Protein AF-U6L0F2-F1 (afdb_monomer)

Nearest PDB structures (foldseek):
  8byq-assembly1_1  TM=9.587E-01  e=3.958E-13  Homo sapiens
  7ml0-assembly1_0  TM=9.359E-01  e=5.977E-13  Saccharomyces cerevisiae
  8uoq-assembly1_0  TM=9.527E-01  e=1.363E-12  Saccharomyces cerevisiae
  6nmi-assembly1_B  TM=9.618E-01  e=4.694E-12  Homo sapiens
  8rev-assembly1_A  TM=9.385E-01  e=1.437E-11  Thermochaetoides thermophila

Organism: Eimeria tenella (NCBI:txid5802)

InterPro domains:
  IPR010643 Helical and beta-bridge domain [PF06777] (64-173)
  IPR027417 P-loop containing nucleoside triphosphate hydrolase [G3DSA:3.40.50.300] (200-232)
  IPR045028 Helicase superfamily 1/2, DinG/Rad3-like [PTHR11472] (17-262)

Structure (mmCIF, N/CA/C/O backbone):
data_AF-U6L0F2-F1
#
_entry.id   AF-U6L0F2-F1
#
loop_
_atom_site.group_PDB
_atom_site.id
_atom_site.type_symbol
_atom_site.label_atom_id
_atom_site.label_alt_id
_atom_site.label_comp_id
_atom_site.label_asym_id
_atom_site.label_entity_id
_atom_site.label_seq_id
_atom_site.pdbx_PDB_ins_code
_atom_site.Cartn_x
_atom_site.Cartn_y
_atom_site.Cartn_z
_atom_site.occupancy
_atom_site.B_iso_or_equiv
_atom_site.auth_seq_id
_atom_site.auth_comp_id
_atom_site.auth_asym_id
_atom_site.auth_atom_id
_atom_site.pdbx_PDB_model_num
ATOM 1 N N . ARG A 1 1 ? -19.323 -1.636 -106.948 1.00 55.88 1 ARG A N 1
ATOM 2 C CA . ARG A 1 1 ? -18.247 -0.710 -106.506 1.00 55.88 1 ARG A CA 1
ATOM 3 C C . ARG A 1 1 ? -18.739 0.345 -105.505 1.00 55.88 1 ARG A C 1
ATOM 5 O O . ARG A 1 1 ? -18.484 0.130 -104.338 1.00 55.88 1 ARG A O 1
ATOM 12 N N . LYS A 1 2 ? -19.496 1.408 -105.856 1.00 56.47 2 LYS A N 1
ATOM 13 C CA . LYS A 1 2 ? -19.947 2.414 -104.846 1.00 56.47 2 LYS A CA 1
ATOM 14 C C . LYS A 1 2 ? -20.957 1.895 -103.797 1.00 56.47 2 LYS A C 1
ATOM 16 O O . LYS A 1 2 ? -20.943 2.375 -102.671 1.00 56.47 2 LYS A O 1
ATOM 21 N N . ALA A 1 3 ? -21.816 0.934 -104.150 1.00 59.66 3 ALA A N 1
ATOM 22 C CA . ALA A 1 3 ? -22.810 0.371 -103.224 1.00 59.66 3 ALA A CA 1
ATOM 23 C C . ALA A 1 3 ? -22.189 -0.604 -102.201 1.00 59.66 3 ALA A C 1
ATOM 25 O O . ALA A 1 3 ? -22.491 -0.520 -101.015 1.00 59.66 3 ALA A O 1
ATOM 26 N N . GLU A 1 4 ? -21.256 -1.453 -102.634 1.00 63.44 4 GLU A N 1
ATOM 27 C CA . GLU A 1 4 ? -20.581 -2.436 -101.767 1.00 63.44 4 GLU A CA 1
ATOM 28 C C . GLU A 1 4 ? -19.664 -1.770 -100.728 1.00 63.44 4 GLU A C 1
ATOM 30 O O . GLU A 1 4 ? -19.621 -2.209 -99.581 1.00 63.44 4 GLU A O 1
ATOM 35 N N . ASP A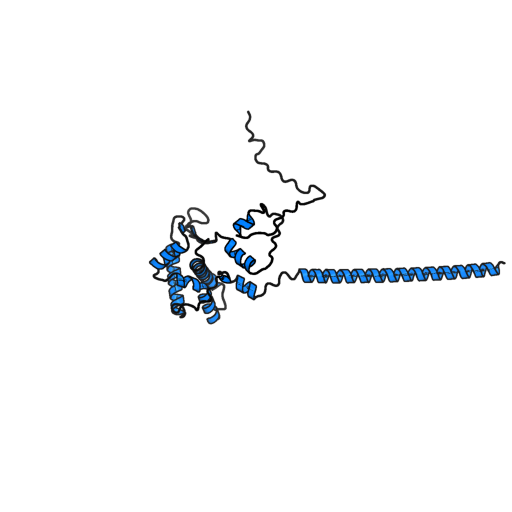 1 5 ? -18.989 -0.670 -101.086 1.00 64.62 5 ASP A N 1
ATOM 36 C CA . ASP A 1 5 ? -18.212 0.119 -100.117 1.00 64.62 5 ASP A CA 1
ATOM 37 C C . ASP A 1 5 ? -19.115 0.759 -99.055 1.00 64.62 5 ASP A C 1
ATOM 39 O O . ASP A 1 5 ? -18.750 0.810 -97.882 1.00 64.62 5 ASP A O 1
ATOM 43 N N . SER A 1 6 ? -20.325 1.194 -99.428 1.00 68.62 6 SER A N 1
ATOM 44 C CA . SER A 1 6 ? -21.266 1.803 -98.479 1.00 68.62 6 SER A CA 1
ATOM 45 C C . SER A 1 6 ? -21.818 0.805 -97.454 1.00 68.62 6 SER A C 1
ATOM 47 O O . SER A 1 6 ? -22.060 1.174 -96.305 1.00 68.62 6 SER A O 1
ATOM 49 N N . GLU A 1 7 ? -21.970 -0.467 -97.833 1.00 75.06 7 GLU A N 1
ATOM 50 C CA . GLU A 1 7 ? -22.392 -1.531 -96.918 1.00 75.06 7 GLU A CA 1
ATOM 51 C C . GLU A 1 7 ? -21.258 -1.969 -95.986 1.00 75.06 7 GLU A C 1
ATOM 53 O O . GLU A 1 7 ? -21.498 -2.165 -94.794 1.00 75.06 7 GLU A O 1
ATOM 58 N N . ARG A 1 8 ? -20.013 -2.020 -96.480 1.00 76.94 8 ARG A N 1
ATOM 59 C CA . ARG A 1 8 ? -18.831 -2.273 -95.637 1.00 76.94 8 ARG A CA 1
ATOM 60 C C . ARG A 1 8 ? -18.623 -1.178 -94.594 1.00 76.94 8 ARG A C 1
ATOM 62 O O . ARG A 1 8 ? -18.468 -1.490 -93.419 1.00 76.94 8 ARG A O 1
ATOM 69 N N . LEU A 1 9 ? -18.730 0.089 -94.995 1.00 75.50 9 LEU A N 1
ATOM 70 C CA . LEU A 1 9 ? -18.652 1.233 -94.078 1.00 75.50 9 LEU A CA 1
ATOM 71 C C . LEU A 1 9 ? -19.762 1.213 -93.015 1.00 75.50 9 LEU A C 1
ATOM 73 O O . LEU A 1 9 ? -19.515 1.556 -91.860 1.00 75.50 9 LEU A O 1
ATOM 77 N N . ARG A 1 10 ? -20.981 0.778 -93.364 1.00 80.81 10 ARG A N 1
ATOM 78 C CA . ARG A 1 10 ? -22.078 0.614 -92.392 1.00 80.81 10 ARG A CA 1
ATOM 79 C C . ARG A 1 10 ? -21.828 -0.534 -91.415 1.00 80.81 10 ARG A C 1
ATOM 81 O O . ARG A 1 10 ? -22.118 -0.375 -90.230 1.00 80.81 10 ARG A O 1
ATOM 88 N N . ALA A 1 11 ? -21.277 -1.652 -91.888 1.00 82.12 11 ALA A N 1
ATOM 89 C CA . ALA A 1 11 ? -20.923 -2.787 -91.041 1.00 82.12 11 ALA A CA 1
ATOM 90 C C . ALA A 1 11 ? -19.787 -2.436 -90.063 1.00 82.12 11 ALA A C 1
ATOM 92 O O . ALA A 1 11 ? -19.898 -2.720 -88.871 1.00 82.12 11 ALA A O 1
ATOM 93 N N . GLU A 1 12 ? -18.744 -1.745 -90.531 1.00 82.25 12 GLU A N 1
ATOM 94 C CA . GLU A 1 12 ? -17.665 -1.246 -89.670 1.00 82.25 12 GLU A CA 1
ATOM 95 C C . GLU A 1 12 ? -18.187 -0.234 -88.644 1.00 82.25 12 GLU A C 1
ATOM 97 O O . GLU A 1 12 ? -17.855 -0.328 -87.464 1.00 82.25 12 GLU A O 1
ATOM 102 N N . TYR A 1 13 ? -19.075 0.682 -89.048 1.00 80.56 13 TYR A N 1
ATOM 103 C CA . TYR A 1 13 ? -19.694 1.642 -88.131 1.00 80.56 13 TYR A CA 1
ATOM 104 C C . TYR A 1 13 ? -20.544 0.957 -87.045 1.00 80.56 13 TYR A C 1
ATOM 106 O O . TYR A 1 13 ? -20.464 1.327 -85.872 1.00 80.56 13 TYR A O 1
ATOM 114 N N . GLN A 1 14 ? -21.310 -0.082 -87.398 1.00 84.88 14 GLN A N 1
ATOM 115 C CA . GLN A 1 14 ? -22.067 -0.880 -86.425 1.00 84.88 14 GLN A CA 1
ATOM 116 C C . GLN A 1 14 ? -21.157 -1.655 -85.464 1.00 84.88 14 GLN A C 1
ATOM 118 O O . GLN A 1 14 ? -21.431 -1.678 -84.263 1.00 84.88 14 GLN A O 1
ATOM 123 N N . GLN A 1 15 ? -20.056 -2.234 -85.952 1.00 85.81 15 GLN A N 1
ATOM 124 C CA . GLN A 1 15 ? -19.070 -2.898 -85.093 1.00 85.81 15 GLN A CA 1
ATOM 125 C C . GLN A 1 15 ? -18.399 -1.913 -84.127 1.00 85.81 15 GLN A C 1
ATOM 127 O O . GLN A 1 15 ? -18.199 -2.236 -82.954 1.00 85.81 15 GLN A O 1
ATOM 132 N N . LEU A 1 16 ? -18.107 -0.693 -84.581 1.00 84.44 16 LEU A N 1
ATOM 133 C CA . LEU A 1 16 ? -17.497 0.351 -83.757 1.00 84.44 16 LEU A CA 1
ATOM 134 C C . LEU A 1 16 ? -18.455 0.822 -82.651 1.00 84.44 16 LEU A C 1
ATOM 136 O O . LEU A 1 16 ? -18.051 0.939 -81.493 1.00 84.44 16 LEU A O 1
ATOM 140 N N . LEU A 1 17 ? -19.742 1.004 -82.971 1.00 85.56 17 LEU A N 1
ATOM 141 C CA . LEU A 1 17 ? -20.784 1.309 -81.984 1.00 85.56 17 LEU A CA 1
ATOM 142 C C . LEU A 1 17 ? -20.939 0.192 -80.942 1.00 85.56 17 LEU A C 1
ATOM 144 O O . LEU A 1 17 ? -20.995 0.471 -79.742 1.00 85.56 17 LEU A O 1
ATOM 148 N N . GLN A 1 18 ? -20.950 -1.070 -81.380 1.00 87.25 18 GLN A N 1
ATOM 149 C CA . GLN A 1 18 ? -21.059 -2.220 -80.482 1.00 87.25 18 GLN A CA 1
ATOM 150 C C . GLN A 1 18 ? -19.826 -2.354 -79.572 1.00 87.25 18 GLN A C 1
ATOM 152 O O . GLN A 1 18 ? -19.961 -2.591 -78.369 1.00 87.25 18 GLN A O 1
ATOM 157 N N . GLY A 1 19 ? -18.623 -2.124 -80.110 1.00 86.56 19 GLY A N 1
ATOM 158 C CA . GLY A 1 19 ? -17.381 -2.088 -79.335 1.00 86.56 19 GLY A CA 1
ATOM 159 C C . GLY A 1 19 ? -17.379 -0.984 -78.273 1.00 86.56 19 GLY A C 1
ATOM 160 O O . GLY A 1 19 ? -16.964 -1.216 -77.133 1.00 86.56 19 GLY A O 1
ATOM 161 N N . MET A 1 20 ? -17.915 0.193 -78.611 1.00 83.69 20 MET A N 1
ATOM 162 C CA . MET A 1 20 ? -18.022 1.329 -77.694 1.00 83.69 20 MET A CA 1
ATOM 163 C C . MET A 1 20 ? -19.001 1.052 -76.539 1.00 83.69 20 MET A C 1
ATOM 165 O O . MET A 1 20 ? -18.678 1.338 -75.383 1.00 83.69 20 MET A O 1
ATOM 169 N N . GLN A 1 21 ? -20.148 0.420 -76.822 1.00 87.44 21 GLN A N 1
ATOM 170 C CA . GLN A 1 21 ? -21.122 0.002 -75.802 1.00 87.44 21 GLN A CA 1
ATOM 171 C C . GLN A 1 21 ? -20.546 -1.055 -74.846 1.00 87.44 21 GLN A C 1
ATOM 173 O O . GLN A 1 21 ? -20.652 -0.909 -73.627 1.00 87.44 21 GLN A O 1
ATOM 178 N N . LEU A 1 22 ? -19.848 -2.070 -75.366 1.00 87.75 22 LEU A N 1
ATOM 179 C CA . LEU A 1 22 ? -19.168 -3.088 -74.551 1.00 87.75 22 LEU A CA 1
ATOM 180 C C . LEU A 1 22 ? -18.074 -2.489 -73.653 1.00 87.75 22 LEU A C 1
ATOM 182 O O . LEU A 1 22 ? -17.847 -2.945 -72.530 1.00 87.75 22 LEU A O 1
ATOM 186 N N . GLN A 1 23 ? -17.376 -1.452 -74.121 1.00 83.88 23 GLN A N 1
ATOM 187 C CA . GLN A 1 23 ? -16.368 -0.753 -73.323 1.00 83.88 23 GLN A CA 1
ATOM 188 C C . GLN A 1 23 ? -16.986 0.162 -72.252 1.00 83.88 23 GLN A C 1
ATOM 190 O O . GLN A 1 23 ? -16.379 0.363 -71.198 1.00 83.88 23 GLN A O 1
ATOM 195 N N . GLN A 1 24 ? -18.181 0.713 -72.486 1.00 82.31 24 GLN A N 1
ATOM 196 C CA . GLN A 1 24 ? -18.941 1.427 -71.455 1.00 82.31 24 GLN A CA 1
ATOM 197 C C . GLN A 1 24 ? -19.462 0.472 -70.377 1.00 82.31 24 GLN A C 1
ATOM 199 O O . GLN A 1 24 ? -19.247 0.742 -69.198 1.00 82.31 24 GLN A O 1
ATOM 204 N N . GLN A 1 25 ? -20.030 -0.677 -70.759 1.00 85.44 25 GLN A N 1
ATOM 205 C CA . GLN A 1 25 ? -20.502 -1.684 -69.800 1.00 85.44 25 GLN A CA 1
ATOM 206 C C . GLN A 1 25 ? -19.366 -2.235 -68.930 1.00 85.44 25 GLN A C 1
ATOM 208 O O . GLN A 1 25 ? -19.513 -2.323 -67.715 1.00 85.44 25 GLN A O 1
ATOM 213 N N . ARG A 1 26 ? -18.189 -2.518 -69.510 1.00 85.31 26 ARG A N 1
ATOM 214 C CA . ARG A 1 26 ? -17.016 -2.945 -68.722 1.00 85.31 26 ARG A CA 1
ATOM 215 C C . ARG A 1 26 ? -16.535 -1.879 -67.737 1.00 85.31 26 ARG A C 1
ATOM 217 O O . ARG A 1 26 ? -16.141 -2.224 -66.628 1.00 85.31 26 ARG A O 1
ATOM 224 N N . ARG A 1 27 ? -16.586 -0.594 -68.108 1.00 83.12 27 ARG A N 1
ATOM 225 C CA . ARG A 1 27 ? -16.244 0.507 -67.190 1.00 83.12 27 ARG A CA 1
ATOM 226 C C . ARG A 1 27 ? -17.255 0.649 -66.056 1.00 83.12 27 ARG A C 1
ATOM 228 O O . ARG A 1 27 ? -16.834 0.857 -64.924 1.00 83.12 27 ARG A O 1
ATOM 235 N N . GLN A 1 28 ? -18.548 0.489 -66.339 1.00 84.19 28 GLN A N 1
ATOM 236 C CA . GLN A 1 28 ? -19.593 0.504 -65.309 1.00 84.19 28 GLN A CA 1
ATOM 237 C C . GLN A 1 28 ? -19.420 -0.659 -64.325 1.00 84.19 28 GLN A C 1
ATOM 239 O O . GLN A 1 28 ? -19.351 -0.425 -63.124 1.00 84.19 28 GLN A O 1
ATOM 244 N N . GLN A 1 29 ? -19.200 -1.881 -64.820 1.00 86.00 29 GLN A N 1
ATOM 245 C CA . GLN A 1 29 ? -18.953 -3.048 -63.962 1.00 86.00 29 GLN A CA 1
ATOM 246 C C . GLN A 1 29 ? -17.688 -2.896 -63.100 1.00 86.00 29 GLN A C 1
ATOM 248 O O . GLN A 1 29 ? -17.687 -3.272 -61.929 1.00 86.00 29 GLN A O 1
ATOM 253 N N . GLN A 1 30 ? -16.613 -2.311 -63.643 1.00 83.06 30 GLN A N 1
ATOM 254 C CA . GLN A 1 30 ? -15.398 -2.030 -62.869 1.00 83.06 30 GLN A CA 1
ATOM 255 C C . GLN A 1 30 ? -15.621 -0.960 -61.792 1.00 83.06 30 GLN A C 1
ATOM 257 O O . GLN A 1 30 ? -15.093 -1.095 -60.689 1.00 83.06 30 GLN A O 1
ATOM 262 N N . GLN A 1 31 ? -16.410 0.080 -62.079 1.00 81.50 31 GLN A N 1
ATOM 263 C CA . GLN A 1 31 ? -16.765 1.102 -61.090 1.00 81.50 31 GLN A CA 1
ATOM 264 C C . GLN A 1 31 ? -17.648 0.531 -59.975 1.00 81.50 31 GLN A C 1
ATOM 266 O O . GLN A 1 31 ? -17.402 0.817 -58.805 1.00 81.50 31 GLN A O 1
ATOM 271 N N . GLU A 1 32 ? -18.618 -0.321 -60.311 1.00 83.06 32 GLU A N 1
ATOM 272 C CA . GLU A 1 32 ? -19.471 -1.004 -59.333 1.00 83.06 32 GLU A CA 1
ATOM 273 C C . GLU A 1 32 ? -18.662 -1.952 -58.435 1.00 83.06 32 GLU A C 1
ATOM 275 O O . GLU A 1 32 ? -18.809 -1.917 -57.212 1.00 83.06 32 GLU A O 1
ATOM 280 N N . GLN A 1 33 ? -17.733 -2.733 -59.003 1.00 82.56 33 GLN A N 1
ATOM 281 C CA . GLN A 1 33 ? -16.831 -3.582 -58.214 1.00 82.56 33 GLN A CA 1
ATOM 282 C C . GLN A 1 33 ? -15.897 -2.771 -57.310 1.00 82.56 33 GLN A C 1
ATOM 284 O O . GLN A 1 33 ? -15.692 -3.144 -56.154 1.00 82.56 33 GLN A O 1
ATOM 289 N N . GLN A 1 34 ? -15.345 -1.652 -57.792 1.00 80.50 34 GLN A N 1
ATOM 290 C CA . GLN A 1 34 ? -14.510 -0.774 -56.965 1.00 80.50 34 GLN A CA 1
ATOM 291 C C . GLN A 1 34 ? -15.303 -0.149 -55.814 1.00 80.50 34 GLN A C 1
ATOM 293 O O . GLN A 1 34 ? -14.805 -0.107 -54.688 1.00 80.50 34 GLN A O 1
ATOM 298 N N . GLN A 1 35 ? -16.543 0.284 -56.053 1.00 80.44 35 GLN A N 1
ATOM 299 C CA . GLN A 1 35 ? -17.414 0.806 -54.997 1.00 80.44 35 GLN A CA 1
ATOM 300 C C . GLN A 1 35 ? -17.771 -0.265 -53.957 1.00 80.44 35 GLN A C 1
ATOM 302 O O . GLN A 1 35 ? -17.674 0.009 -52.759 1.00 80.44 35 GLN A O 1
ATOM 307 N N . GLN A 1 36 ? -18.096 -1.492 -54.377 1.00 80.56 36 GLN A N 1
ATOM 308 C CA . GLN A 1 36 ? -18.392 -2.596 -53.455 1.00 80.56 36 GLN A CA 1
ATOM 309 C C . GLN A 1 36 ? -17.176 -2.995 -52.605 1.00 80.56 36 GLN A C 1
ATOM 311 O O . GLN A 1 36 ? -17.308 -3.148 -51.390 1.00 80.56 36 GLN A O 1
ATOM 316 N N . ASN A 1 37 ? -15.980 -3.085 -53.199 1.00 80.88 37 ASN A N 1
ATOM 317 C CA . ASN A 1 37 ? -14.751 -3.377 -52.451 1.00 80.88 37 ASN A CA 1
ATOM 318 C C . ASN A 1 37 ? -14.412 -2.267 -51.445 1.00 80.88 37 ASN A C 1
ATOM 320 O O . ASN A 1 37 ? -13.987 -2.552 -50.326 1.00 80.88 37 ASN A O 1
ATOM 324 N N . SER A 1 38 ? -14.639 -1.004 -51.821 1.00 73.50 38 SER A N 1
ATOM 325 C CA . SER A 1 38 ? -14.391 0.150 -50.947 1.00 73.50 38 SER A CA 1
ATOM 326 C C . SER A 1 38 ? -15.337 0.152 -49.740 1.00 73.50 38 SER A C 1
ATOM 328 O O . SER A 1 38 ? -14.916 0.408 -48.611 1.00 73.50 38 SER A O 1
ATOM 330 N N . GLN A 1 39 ? -16.613 -0.195 -49.953 1.00 77.69 39 GLN A N 1
ATOM 331 C CA . GLN A 1 39 ? -17.604 -0.325 -48.882 1.00 77.69 39 GLN A CA 1
ATOM 332 C C . GLN A 1 39 ? -17.314 -1.519 -47.960 1.00 77.69 39 GLN A C 1
ATOM 334 O O . GLN A 1 39 ? -17.380 -1.369 -46.739 1.00 77.69 39 GLN A O 1
ATOM 339 N N . GLN A 1 40 ? -16.935 -2.679 -48.508 1.00 79.44 40 GLN A N 1
ATOM 340 C CA . GLN A 1 40 ? -16.575 -3.855 -47.704 1.00 79.44 40 GLN A CA 1
ATOM 341 C C . GLN A 1 40 ? -15.308 -3.627 -46.870 1.00 79.44 40 GLN A C 1
ATOM 343 O O . GLN A 1 40 ? -15.283 -3.984 -45.690 1.00 79.44 40 GLN A O 1
ATOM 348 N N . GLN A 1 41 ? -14.281 -2.981 -47.434 1.00 75.06 41 GLN A N 1
ATOM 349 C CA . GLN A 1 41 ? -13.082 -2.608 -46.678 1.00 75.06 41 GLN A CA 1
ATOM 350 C C . GLN A 1 41 ? -13.410 -1.613 -45.560 1.00 75.06 41 GLN A C 1
ATOM 352 O O . GLN A 1 41 ? -12.949 -1.801 -44.435 1.00 75.06 41 GLN A O 1
ATOM 357 N N . GLY A 1 42 ? -14.260 -0.613 -45.822 1.00 71.31 42 GLY A N 1
ATOM 358 C CA . GLY A 1 42 ? -14.719 0.334 -44.801 1.00 71.31 42 GLY A CA 1
ATOM 359 C C . GLY A 1 42 ? -15.466 -0.343 -43.646 1.00 71.31 42 GLY A C 1
ATOM 360 O O . GLY A 1 42 ? -15.186 -0.058 -42.479 1.00 71.31 42 GLY A O 1
ATOM 361 N N . GLN A 1 43 ? -16.355 -1.294 -43.952 1.00 74.31 43 GLN A N 1
ATOM 362 C CA . GLN A 1 43 ? -17.094 -2.062 -42.943 1.00 74.31 43 GLN A CA 1
ATOM 363 C C . GLN A 1 43 ? -16.180 -2.987 -42.124 1.00 74.31 43 GLN A C 1
ATOM 365 O O . GLN A 1 43 ? -16.287 -3.011 -40.896 1.00 74.31 43 GLN A O 1
ATOM 370 N N . GLN A 1 44 ? -15.227 -3.687 -42.755 1.00 75.12 44 GLN A N 1
ATOM 371 C CA . GLN A 1 44 ? -14.234 -4.498 -42.033 1.00 75.12 44 GLN A CA 1
ATOM 372 C C . GLN A 1 44 ? -13.327 -3.645 -41.140 1.00 75.12 44 GLN A C 1
ATOM 374 O O . GLN A 1 44 ? -13.001 -4.047 -40.021 1.00 75.12 44 GLN A O 1
ATOM 379 N N . GLN A 1 45 ? -12.926 -2.456 -41.595 1.00 69.62 45 GLN A N 1
ATOM 380 C CA . GLN A 1 45 ? -12.080 -1.553 -40.816 1.00 69.62 45 GLN A CA 1
ATOM 381 C C . GLN A 1 45 ? -12.849 -0.938 -39.633 1.00 69.62 45 GLN A C 1
ATOM 383 O O . GLN A 1 45 ? -12.286 -0.792 -38.546 1.00 69.62 45 GLN A O 1
ATOM 388 N N . GLN A 1 46 ? -14.150 -0.659 -39.794 1.00 67.50 46 GLN A N 1
ATOM 389 C CA . GLN A 1 46 ? -15.041 -0.273 -38.693 1.00 67.50 46 GLN A CA 1
ATOM 390 C C . GLN A 1 46 ? -15.269 -1.410 -37.689 1.00 67.50 46 GLN A C 1
ATOM 392 O O . GLN A 1 46 ? -15.191 -1.157 -36.487 1.00 67.50 46 GLN A O 1
ATOM 397 N N . GLN A 1 47 ? -15.473 -2.652 -38.143 1.00 69.06 47 GLN A N 1
ATOM 398 C CA . GLN A 1 47 ? -15.585 -3.817 -37.253 1.00 69.06 47 GLN A CA 1
ATOM 399 C C . GLN A 1 47 ? -14.286 -4.069 -36.474 1.00 69.06 47 GLN A C 1
ATOM 401 O O . GLN A 1 47 ? -14.332 -4.269 -35.260 1.00 69.06 47 GLN A O 1
ATOM 406 N N . ARG A 1 48 ? -13.115 -3.955 -37.119 1.00 66.12 48 ARG A N 1
ATOM 407 C CA . ARG A 1 48 ? -11.809 -4.035 -36.434 1.00 66.12 48 ARG A CA 1
ATOM 408 C C . ARG A 1 48 ? -11.618 -2.911 -35.411 1.00 66.12 48 ARG A C 1
ATOM 410 O O . ARG A 1 48 ? -11.125 -3.165 -34.316 1.00 66.12 48 ARG A O 1
ATOM 417 N N . ARG A 1 49 ? -12.059 -1.684 -35.718 1.00 60.84 49 ARG A N 1
ATOM 418 C CA . ARG A 1 49 ? -12.048 -0.552 -34.769 1.00 60.84 49 ARG A CA 1
ATOM 419 C C . ARG A 1 49 ? -13.023 -0.726 -33.600 1.00 60.84 49 ARG A C 1
ATOM 421 O O . ARG A 1 49 ? -12.767 -0.178 -32.531 1.00 60.84 49 ARG A O 1
ATOM 428 N N . GLN A 1 50 ? -14.131 -1.446 -33.781 1.00 60.03 50 GLN A N 1
ATOM 429 C CA . GLN A 1 50 ? -15.051 -1.786 -32.689 1.00 60.03 50 GLN A CA 1
ATOM 430 C C . GLN A 1 50 ? -14.486 -2.901 -31.800 1.00 60.03 50 GLN A C 1
ATOM 432 O O . GLN A 1 50 ? -14.586 -2.790 -30.582 1.00 60.03 50 GLN A O 1
ATOM 437 N N . GLN A 1 51 ? -13.803 -3.898 -32.373 1.00 56.94 51 GLN A N 1
ATOM 438 C CA . GLN A 1 51 ? -13.086 -4.920 -31.598 1.00 56.94 51 GLN A CA 1
ATOM 439 C C . GLN A 1 51 ? -11.903 -4.335 -30.811 1.00 56.94 51 GLN A C 1
ATOM 441 O O . GLN A 1 51 ? -11.705 -4.701 -29.663 1.00 56.94 51 GLN A O 1
ATOM 446 N N . GLN A 1 52 ? -11.171 -3.359 -31.361 1.00 55.78 52 GLN A N 1
ATOM 447 C CA . GLN A 1 52 ? -10.095 -2.662 -30.633 1.00 55.78 52 GLN A CA 1
ATOM 448 C C . GLN A 1 52 ? -10.591 -1.682 -29.556 1.00 55.78 52 GLN A C 1
ATOM 450 O O . GLN A 1 52 ? -9.808 -1.274 -28.702 1.00 55.78 52 GLN A O 1
ATOM 455 N N . ARG A 1 53 ? -11.875 -1.292 -29.573 1.00 50.12 53 ARG A N 1
ATOM 456 C CA . ARG A 1 53 ? -12.490 -0.483 -28.505 1.00 50.12 53 ARG A CA 1
ATOM 457 C C . ARG A 1 53 ? -12.980 -1.313 -27.322 1.00 50.12 53 ARG A C 1
ATOM 459 O O . ARG A 1 53 ? -13.304 -0.738 -26.286 1.00 50.12 53 ARG A O 1
ATOM 466 N N . GLN A 1 54 ? -13.001 -2.636 -27.449 1.00 48.66 54 GLN A N 1
ATOM 467 C CA . GLN A 1 54 ? -13.017 -3.504 -26.285 1.00 48.66 54 GLN A CA 1
ATOM 468 C C . GLN A 1 54 ? -11.583 -3.542 -25.758 1.00 48.66 54 GLN A C 1
ATOM 470 O O . GLN A 1 54 ? -10.775 -4.383 -26.144 1.00 48.66 54 GLN A O 1
ATOM 475 N N . GLY A 1 55 ? -11.257 -2.593 -24.874 1.00 49.53 55 GLY A N 1
ATOM 476 C CA . GLY A 1 55 ? -10.175 -2.822 -23.918 1.00 49.53 55 GLY A CA 1
ATOM 477 C C . GLY A 1 55 ? -10.402 -4.167 -23.212 1.00 49.53 55 GLY A C 1
ATOM 478 O O . GLY A 1 55 ? -11.525 -4.683 -23.258 1.00 49.53 55 GLY A O 1
ATOM 479 N N . PRO A 1 56 ? -9.369 -4.765 -22.592 1.00 48.72 56 PRO A N 1
ATOM 480 C CA . PRO A 1 56 ? -9.530 -6.028 -21.879 1.00 48.72 56 PRO A CA 1
ATOM 481 C C . PRO A 1 56 ? -10.786 -5.936 -21.012 1.00 48.72 56 PRO A C 1
ATOM 483 O O . PRO A 1 56 ? -10.916 -5.004 -20.219 1.00 48.72 56 PRO A O 1
ATOM 486 N N . VAL A 1 57 ? -11.753 -6.830 -21.239 1.00 47.81 57 VAL A N 1
ATOM 487 C CA . VAL A 1 57 ? -12.978 -6.883 -20.439 1.00 47.81 57 VAL A CA 1
ATOM 488 C C . VAL A 1 57 ? -12.542 -7.366 -19.064 1.00 47.81 57 VAL A C 1
ATOM 490 O O . VAL A 1 57 ? -12.470 -8.562 -18.797 1.00 47.81 57 VAL A O 1
ATOM 493 N N . VAL A 1 58 ? -12.141 -6.418 -18.221 1.00 49.09 58 VAL A N 1
ATOM 494 C CA . VAL A 1 58 ? -11.827 -6.658 -16.820 1.00 49.09 58 VAL A CA 1
ATOM 495 C C . VAL A 1 58 ? -13.143 -7.092 -16.193 1.00 49.09 58 VAL A C 1
ATOM 497 O O . VAL A 1 58 ? -14.077 -6.298 -16.082 1.00 49.09 58 VAL A O 1
ATOM 500 N N . SER A 1 59 ? -13.261 -8.382 -15.879 1.00 50.78 59 SER A N 1
ATOM 501 C CA . SER A 1 59 ? -14.465 -8.919 -15.253 1.00 50.78 59 SER A CA 1
ATOM 502 C C . SER A 1 59 ? -14.745 -8.170 -13.946 1.00 50.78 59 SER A C 1
ATOM 504 O O . SER A 1 59 ? -13.819 -7.711 -13.276 1.00 50.78 59 SER A O 1
ATOM 506 N N . VAL A 1 60 ? -16.019 -8.051 -13.563 1.00 53.00 60 VAL A N 1
ATOM 507 C CA . VAL A 1 60 ? -16.425 -7.402 -12.299 1.00 53.00 60 VAL A CA 1
ATOM 508 C C . VAL A 1 60 ? -15.710 -8.042 -11.104 1.00 53.00 60 VAL A C 1
ATOM 510 O O . VAL A 1 60 ? -15.278 -7.339 -10.201 1.00 53.00 60 VAL A O 1
ATOM 513 N N . GLU A 1 61 ? -15.468 -9.351 -11.168 1.00 47.34 61 GLU A N 1
ATOM 514 C CA . GLU A 1 61 ? -14.656 -10.113 -10.212 1.00 47.34 61 GLU A CA 1
ATOM 515 C C . GLU A 1 61 ? -13.201 -9.628 -10.139 1.00 47.34 61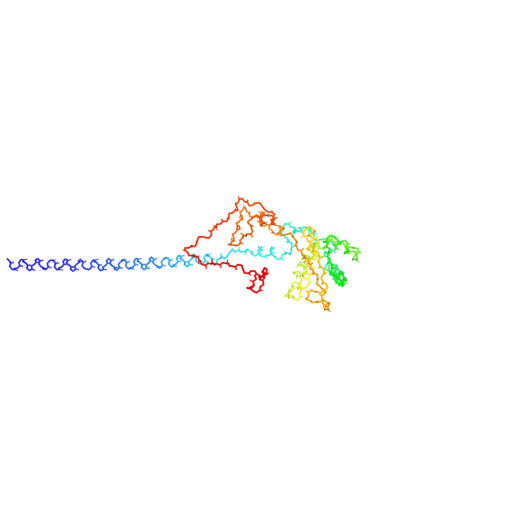 GLU A C 1
ATOM 517 O O . GLU A 1 61 ? -12.621 -9.564 -9.060 1.00 47.34 61 GLU A O 1
ATOM 522 N N . THR A 1 62 ? -12.614 -9.227 -11.270 1.00 49.03 62 THR A N 1
ATOM 523 C CA . THR A 1 62 ? -11.263 -8.650 -11.313 1.00 49.03 62 THR A CA 1
ATOM 524 C C . THR A 1 62 ? -11.252 -7.240 -10.711 1.00 49.03 62 THR A C 1
ATOM 526 O O . THR A 1 62 ? -10.330 -6.910 -9.978 1.00 49.03 62 THR A O 1
ATOM 529 N N . LEU A 1 63 ? -12.297 -6.433 -10.922 1.00 46.06 63 LEU A N 1
ATOM 530 C CA . LEU A 1 63 ? -12.473 -5.131 -10.254 1.00 46.06 63 LEU A CA 1
ATOM 531 C C . LEU A 1 63 ? -12.740 -5.262 -8.745 1.00 46.06 63 LEU A C 1
ATOM 533 O O . LEU A 1 63 ? -12.247 -4.460 -7.959 1.00 46.06 63 LEU A O 1
ATOM 537 N N . GLN A 1 64 ? -13.475 -6.290 -8.324 1.00 45.91 64 GLN A N 1
ATOM 538 C CA . GLN A 1 64 ? -13.707 -6.597 -6.912 1.00 45.91 64 GLN A CA 1
ATOM 539 C C . GLN A 1 64 ? -12.458 -7.138 -6.215 1.00 45.91 64 GLN A C 1
ATOM 541 O O . GLN A 1 64 ? -12.252 -6.832 -5.041 1.00 45.91 64 GLN A O 1
ATOM 546 N N . ALA A 1 65 ? -11.609 -7.885 -6.926 1.00 45.53 65 ALA A N 1
ATOM 547 C CA . ALA A 1 65 ? -10.287 -8.277 -6.442 1.00 45.53 65 ALA A CA 1
ATOM 548 C C . ALA A 1 65 ? -9.342 -7.068 -6.300 1.00 45.53 65 ALA A C 1
ATOM 550 O O . ALA A 1 65 ? -8.516 -7.054 -5.397 1.00 45.53 65 ALA A O 1
ATOM 551 N N . LEU A 1 66 ? -9.509 -6.032 -7.131 1.00 47.03 66 LEU A N 1
ATOM 552 C CA . LEU A 1 66 ? -8.776 -4.761 -7.040 1.00 47.03 66 LEU A CA 1
ATOM 553 C C . LEU A 1 66 ? -9.287 -3.828 -5.922 1.00 47.03 66 LEU A C 1
ATOM 555 O O . LEU A 1 66 ? -8.677 -2.792 -5.678 1.00 47.03 66 LEU A O 1
ATOM 559 N N . ALA A 1 67 ? -10.396 -4.168 -5.252 1.00 60.53 67 ALA A N 1
ATOM 560 C CA . ALA A 1 67 ? -10.993 -3.353 -4.191 1.00 60.53 67 ALA A CA 1
ATOM 561 C C . ALA A 1 67 ? -10.592 -3.786 -2.768 1.00 60.53 67 ALA A C 1
ATOM 563 O O . ALA A 1 67 ? -10.934 -3.097 -1.809 1.00 60.53 67 ALA A O 1
ATOM 564 N N . ASN A 1 68 ? -9.927 -4.935 -2.607 1.00 67.56 68 ASN A N 1
ATOM 565 C CA . ASN A 1 68 ? -9.391 -5.363 -1.316 1.00 67.56 68 ASN A CA 1
ATOM 566 C C . ASN A 1 68 ? -7.969 -4.796 -1.158 1.00 67.56 68 ASN A C 1
ATOM 568 O O . ASN A 1 68 ? -7.171 -4.973 -2.078 1.00 67.56 68 ASN A O 1
ATOM 572 N N . PRO A 1 69 ? -7.620 -4.149 -0.028 1.00 70.50 69 PRO A N 1
ATOM 573 C CA . PRO A 1 69 ? -6.243 -3.732 0.238 1.00 70.50 69 PRO A CA 1
ATOM 574 C C . PRO A 1 69 ? -5.257 -4.910 0.296 1.00 70.50 69 PRO A C 1
ATOM 576 O O . PRO A 1 69 ? -4.061 -4.708 0.122 1.00 70.50 69 PRO A O 1
ATOM 579 N N . VAL A 1 70 ? -5.736 -6.134 0.538 1.00 77.81 70 VAL A N 1
ATOM 580 C CA . VAL A 1 70 ? -4.908 -7.345 0.592 1.00 77.81 70 VAL A CA 1
ATOM 581 C C . VAL A 1 70 ? -4.921 -8.073 -0.748 1.00 77.81 70 VAL A C 1
ATOM 583 O O . VAL A 1 70 ? -5.980 -8.251 -1.359 1.00 77.81 70 VAL A O 1
ATOM 586 N N . LEU A 1 71 ? -3.745 -8.531 -1.184 1.00 70.06 71 LEU A N 1
ATOM 587 C CA . LEU A 1 71 ? -3.600 -9.317 -2.404 1.00 70.06 71 LEU A CA 1
ATOM 588 C C . LEU A 1 71 ? -4.395 -10.627 -2.299 1.00 70.06 71 LEU A C 1
ATOM 590 O O . LEU A 1 71 ? -4.409 -11.234 -1.232 1.00 70.06 71 LEU A O 1
ATOM 594 N N . PRO A 1 72 ? -5.008 -11.117 -3.394 1.00 65.12 72 PRO A N 1
ATOM 595 C CA . PRO A 1 72 ? -5.854 -12.310 -3.371 1.00 65.12 72 PRO A CA 1
ATOM 596 C C . PRO A 1 72 ? -5.238 -13.557 -2.722 1.00 65.12 72 PRO A C 1
ATOM 598 O O . PRO A 1 72 ? -5.962 -14.290 -2.059 1.00 65.12 72 PRO A O 1
ATOM 601 N N . SER A 1 73 ? -3.929 -13.790 -2.879 1.00 60.75 73 SER A N 1
ATOM 602 C CA . SER A 1 73 ? -3.224 -14.911 -2.231 1.00 60.75 73 SER A CA 1
ATOM 603 C C . SER A 1 73 ? -3.117 -14.786 -0.715 1.00 60.75 73 SER A C 1
ATOM 605 O O . SER A 1 73 ? -2.997 -15.793 -0.026 1.00 60.75 73 SER A O 1
ATOM 607 N N . ASP A 1 74 ? -3.136 -13.555 -0.216 1.00 67.62 74 ASP A N 1
ATOM 608 C CA . ASP A 1 74 ? -2.878 -13.222 1.183 1.00 67.62 74 ASP A CA 1
ATOM 609 C C . ASP A 1 74 ? -4.187 -12.883 1.904 1.00 67.62 74 ASP A C 1
ATOM 611 O O . ASP A 1 74 ? -4.193 -12.567 3.097 1.00 67.62 74 ASP A O 1
ATOM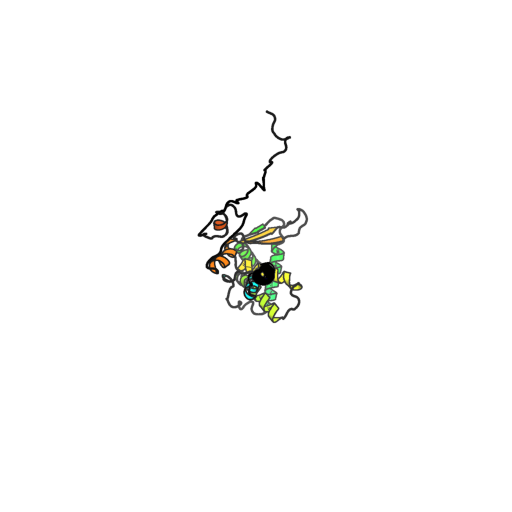 615 N N . ILE A 1 75 ? -5.317 -12.956 1.185 1.00 68.31 75 ILE A N 1
ATOM 616 C CA . ILE A 1 75 ? -6.640 -12.899 1.786 1.00 68.31 75 ILE A CA 1
ATOM 617 C C . ILE A 1 75 ? -6.744 -14.094 2.716 1.00 68.31 75 ILE A C 1
ATOM 619 O O . ILE A 1 75 ? -6.819 -15.248 2.300 1.00 68.31 75 ILE A O 1
ATOM 623 N N . VAL A 1 76 ? -6.780 -13.783 4.002 1.00 59.88 76 VAL A N 1
ATOM 624 C CA . VAL A 1 76 ? -7.002 -14.762 5.046 1.00 59.88 76 VAL A CA 1
ATOM 625 C C . VAL A 1 76 ? -8.411 -15.347 4.855 1.00 59.88 76 VAL A C 1
ATOM 627 O O . VAL A 1 76 ? -9.401 -14.718 5.227 1.00 59.88 76 VAL A O 1
ATOM 630 N N . GLU A 1 77 ? -8.512 -16.548 4.272 1.00 57.38 77 GLU A N 1
ATOM 631 C CA . GLU A 1 77 ? -9.759 -17.338 4.206 1.00 57.38 77 GLU A CA 1
ATOM 632 C C . GLU A 1 77 ? -10.212 -17.834 5.593 1.00 57.38 77 GLU A C 1
ATOM 634 O O . GLU A 1 77 ? -11.244 -18.495 5.731 1.00 57.38 77 GLU A O 1
ATOM 639 N N . GLU A 1 78 ? -9.456 -17.529 6.651 1.00 62.09 78 GLU A N 1
ATOM 640 C CA . GLU A 1 78 ? -9.818 -17.913 8.007 1.00 62.09 78 GLU A CA 1
ATOM 641 C C . GLU A 1 78 ? -11.138 -17.268 8.432 1.00 62.09 78 GLU A C 1
ATOM 643 O O . GLU A 1 78 ? -11.428 -16.086 8.208 1.00 62.09 78 GLU A O 1
ATOM 648 N N . ALA A 1 79 ? -11.948 -18.075 9.115 1.00 64.38 79 ALA A N 1
ATOM 649 C CA . ALA A 1 79 ? -13.176 -17.607 9.719 1.00 64.38 79 ALA A CA 1
ATOM 650 C C . ALA A 1 79 ? -12.879 -16.459 10.692 1.00 64.38 79 ALA A C 1
ATOM 652 O O . ALA A 1 79 ? -12.021 -16.577 11.565 1.00 64.38 79 ALA A O 1
ATOM 653 N N . ILE A 1 80 ? -13.667 -15.384 10.589 1.00 75.50 80 ILE A N 1
ATOM 654 C CA . ILE A 1 80 ? -13.591 -14.217 11.474 1.00 75.50 80 ILE A CA 1
ATOM 655 C C . ILE A 1 80 ? -13.444 -14.672 12.945 1.00 75.50 80 ILE A C 1
ATOM 657 O O . ILE A 1 80 ? -14.315 -15.415 13.446 1.00 75.50 80 ILE A O 1
ATOM 661 N N . PRO A 1 81 ? -12.393 -14.215 13.658 1.00 79.00 81 PRO A N 1
ATOM 662 C CA . PRO A 1 81 ? -12.142 -14.593 15.041 1.00 79.00 81 PRO A CA 1
ATOM 663 C C . PRO A 1 81 ? -13.358 -14.354 15.933 1.00 79.00 81 PRO A C 1
ATOM 665 O O . PRO A 1 81 ? -14.061 -13.347 15.805 1.00 79.00 81 PRO A O 1
ATOM 668 N N . GLY A 1 82 ? -13.609 -15.281 16.863 1.00 75.44 82 GLY A N 1
ATOM 669 C CA . GLY A 1 82 ? -14.779 -15.254 17.751 1.00 75.44 82 GLY A CA 1
ATOM 670 C C . GLY A 1 82 ? -14.955 -13.934 18.512 1.00 75.44 82 GLY A C 1
ATOM 671 O O . GLY A 1 82 ? -16.084 -13.475 18.691 1.00 75.44 82 GLY A O 1
ATOM 672 N N . SER A 1 83 ? -13.845 -13.289 18.882 1.00 79.56 83 SER A N 1
ATOM 673 C CA . SER A 1 83 ? -13.792 -12.016 19.611 1.00 79.56 83 SER A CA 1
ATOM 674 C C . SER A 1 83 ? -14.473 -10.857 18.871 1.00 79.56 83 SER A C 1
ATOM 676 O O . SER A 1 83 ? -15.171 -10.061 19.500 1.00 79.56 83 SER A O 1
ATOM 678 N N . ILE A 1 84 ? -14.354 -10.798 17.540 1.00 85.75 84 ILE A N 1
ATOM 679 C CA . ILE A 1 84 ? -14.877 -9.705 16.699 1.00 85.75 84 ILE A CA 1
ATOM 680 C C . ILE A 1 84 ? -16.136 -10.090 15.903 1.00 85.75 84 ILE A C 1
ATOM 682 O O . ILE A 1 84 ? -16.622 -9.310 15.078 1.00 85.75 84 ILE A O 1
ATOM 686 N N . ARG A 1 85 ? -16.718 -11.276 16.151 1.00 85.50 85 ARG A N 1
ATOM 687 C CA . ARG A 1 85 ? -17.965 -11.706 15.486 1.00 85.50 85 ARG A CA 1
ATOM 688 C C . ARG A 1 85 ? -19.144 -10.806 15.829 1.00 85.50 85 ARG A C 1
ATOM 690 O O . ARG A 1 85 ? -19.922 -10.463 14.942 1.00 85.50 85 ARG A O 1
ATOM 697 N N . ARG A 1 86 ? -19.277 -10.374 17.086 1.00 90.06 86 ARG A N 1
ATOM 698 C CA . ARG A 1 86 ? -20.342 -9.440 17.487 1.00 90.06 86 ARG A CA 1
ATOM 699 C C . ARG A 1 86 ? -20.005 -8.018 17.045 1.00 90.06 86 ARG A C 1
ATOM 701 O O . ARG A 1 86 ? -18.888 -7.553 17.254 1.00 90.06 86 ARG A O 1
ATOM 708 N N . ALA A 1 87 ? -20.989 -7.325 16.471 1.00 90.62 87 ALA A N 1
ATOM 709 C CA . ALA A 1 87 ? -20.831 -5.950 15.996 1.00 90.62 87 ALA A CA 1
ATOM 710 C C . ALA A 1 87 ? -20.383 -4.999 17.120 1.00 90.62 87 ALA A C 1
ATOM 712 O O . ALA A 1 87 ? -19.469 -4.206 16.928 1.00 90.62 87 ALA A O 1
ATOM 713 N N . GLU A 1 88 ? -20.963 -5.133 18.313 1.00 92.94 88 GLU A N 1
ATOM 714 C CA . GLU A 1 88 ? -20.637 -4.304 19.481 1.00 92.94 88 GLU A CA 1
ATOM 715 C C . GLU A 1 88 ? -19.158 -4.394 19.873 1.00 92.94 88 GLU A C 1
ATOM 717 O O . GLU A 1 88 ? -18.510 -3.371 20.102 1.00 92.94 88 GLU A O 1
ATOM 722 N N . HIS A 1 89 ? -18.608 -5.613 19.891 1.00 92.25 89 HIS A N 1
ATOM 723 C CA . HIS A 1 89 ? -17.197 -5.845 20.190 1.00 92.25 89 HIS A CA 1
ATOM 724 C C . HIS A 1 89 ? -16.297 -5.266 19.102 1.00 92.25 89 HIS A C 1
ATOM 726 O O . HIS A 1 89 ? -15.303 -4.619 19.420 1.00 92.25 89 HIS A O 1
ATOM 732 N N . PHE A 1 90 ? -16.661 -5.440 17.828 1.00 93.25 90 PHE A N 1
ATOM 733 C CA . PHE A 1 90 ? -15.896 -4.877 16.718 1.00 93.25 90 PHE A CA 1
ATOM 734 C C . PHE A 1 90 ? -15.849 -3.345 16.772 1.00 93.25 90 PHE A C 1
ATOM 736 O O . PHE A 1 90 ? -14.779 -2.756 16.658 1.00 93.25 90 PHE A O 1
ATOM 743 N N . VAL A 1 91 ? -16.981 -2.682 17.026 1.00 93.06 91 VAL A N 1
ATOM 744 C CA . VAL A 1 91 ? -17.012 -1.216 17.153 1.00 93.06 91 VAL A CA 1
ATOM 745 C C . VAL A 1 91 ? -16.234 -0.759 18.394 1.00 93.06 91 VAL A C 1
ATOM 747 O O . VAL A 1 91 ? -15.520 0.243 18.339 1.00 93.06 91 VAL A O 1
ATOM 750 N N . ALA A 1 92 ? -16.320 -1.486 19.514 1.00 93.19 92 ALA A N 1
ATOM 751 C CA . ALA A 1 92 ? -15.506 -1.200 20.696 1.00 93.19 92 ALA A CA 1
ATOM 752 C C . ALA A 1 92 ? -14.005 -1.310 20.404 1.00 93.19 92 ALA A C 1
ATOM 754 O O . ALA A 1 92 ? -13.235 -0.453 20.839 1.00 93.19 92 ALA A O 1
ATOM 755 N N . LEU A 1 93 ? -13.608 -2.314 19.627 1.00 93.19 93 LEU A N 1
ATOM 756 C CA . LEU A 1 93 ? -12.233 -2.514 19.207 1.00 93.19 93 LEU A CA 1
ATOM 757 C C . LEU A 1 93 ? -11.755 -1.409 18.256 1.00 93.19 93 LEU A C 1
ATOM 759 O O . LEU A 1 93 ? -10.701 -0.823 18.484 1.00 93.19 93 LEU A O 1
ATOM 763 N N . MET A 1 94 ? -12.563 -1.050 17.260 1.00 93.19 94 MET A N 1
ATOM 764 C CA . MET A 1 94 ? -12.269 0.050 16.339 1.00 93.19 94 MET A CA 1
ATOM 765 C C . MET A 1 94 ? -12.058 1.375 17.086 1.00 93.19 94 MET A C 1
ATOM 767 O O . MET A 1 94 ? -11.129 2.122 16.793 1.00 93.19 94 MET A O 1
ATOM 771 N N . ARG A 1 95 ? -12.864 1.649 18.122 1.00 94.62 95 ARG A N 1
ATOM 772 C CA . ARG A 1 95 ? -12.662 2.821 18.991 1.00 94.62 95 ARG A CA 1
ATOM 773 C C . ARG A 1 95 ? -11.317 2.790 19.720 1.00 94.62 95 ARG A C 1
ATOM 775 O O . ARG A 1 95 ? -10.682 3.837 19.818 1.00 94.62 95 ARG A O 1
ATOM 782 N N . ARG A 1 96 ? -10.875 1.625 20.212 1.00 93.81 96 ARG A N 1
ATOM 783 C CA . ARG A 1 96 ? -9.555 1.471 20.857 1.00 93.81 96 ARG A CA 1
ATOM 784 C C . ARG A 1 96 ? -8.417 1.722 19.872 1.00 93.81 96 ARG A C 1
ATOM 786 O O . ARG A 1 96 ? -7.498 2.461 20.202 1.00 93.81 96 ARG A O 1
ATOM 793 N N . VAL A 1 97 ? -8.520 1.183 18.659 1.00 94.44 97 VAL A N 1
ATOM 794 C CA . VAL A 1 97 ? -7.543 1.419 17.585 1.00 94.44 97 VAL A CA 1
ATOM 795 C C . VAL A 1 97 ? -7.444 2.904 17.249 1.00 94.44 97 VAL A C 1
ATOM 797 O O . VAL A 1 97 ? -6.353 3.461 17.251 1.00 94.44 97 VAL A O 1
ATOM 800 N N . ILE A 1 98 ? -8.575 3.583 17.044 1.00 94.88 98 ILE A N 1
ATOM 801 C CA . ILE A 1 98 ? -8.591 5.026 16.761 1.00 94.88 98 ILE A CA 1
ATOM 802 C C . ILE A 1 98 ? -7.993 5.824 17.929 1.00 94.88 98 ILE A C 1
ATOM 804 O O . ILE A 1 98 ? -7.272 6.794 17.705 1.00 94.88 98 ILE A O 1
ATOM 808 N N . ALA A 1 99 ? -8.279 5.437 19.175 1.00 94.94 99 ALA A N 1
ATOM 809 C CA . ALA A 1 99 ? -7.699 6.085 20.348 1.00 94.94 99 ALA A CA 1
ATOM 810 C C . ALA A 1 99 ? -6.171 5.921 20.395 1.00 94.94 99 ALA A C 1
ATOM 812 O O . ALA A 1 99 ? -5.472 6.904 20.631 1.00 94.94 99 ALA A O 1
ATOM 813 N N . TYR A 1 100 ? -5.662 4.722 20.101 1.00 95.19 100 TYR A N 1
ATOM 814 C CA . TYR A 1 100 ? -4.228 4.472 19.991 1.00 95.19 100 TYR A CA 1
ATOM 815 C C . TYR A 1 100 ? -3.593 5.306 18.874 1.00 95.19 100 TYR A C 1
ATOM 817 O O . TYR A 1 100 ? -2.633 6.023 19.132 1.00 95.19 100 TYR A O 1
ATOM 825 N N . LEU A 1 101 ? -4.163 5.302 17.662 1.00 94.50 101 LEU A N 1
ATOM 826 C CA . LEU A 1 101 ? -3.641 6.079 16.530 1.00 94.50 101 LEU A CA 1
ATOM 827 C C . LEU A 1 101 ? -3.585 7.581 16.839 1.00 94.50 101 LEU A C 1
ATOM 829 O O . LEU A 1 101 ? -2.608 8.245 16.512 1.00 94.50 101 LEU A O 1
ATOM 833 N N . LYS A 1 102 ? -4.585 8.119 17.546 1.00 93.75 102 LYS A N 1
ATOM 834 C CA . LYS A 1 102 ? -4.586 9.522 17.994 1.00 93.75 102 LYS A CA 1
ATOM 835 C C . LYS A 1 102 ? -3.456 9.862 18.962 1.00 93.75 102 LYS A C 1
ATOM 837 O O . LYS A 1 102 ? -3.060 11.021 19.019 1.00 93.75 102 LYS A O 1
ATOM 842 N N . ILE A 1 103 ? -3.000 8.905 19.767 1.00 93.31 103 ILE A N 1
ATOM 843 C CA . ILE A 1 103 ? -1.847 9.084 20.658 1.00 93.31 103 ILE A CA 1
ATOM 844 C C . ILE A 1 103 ? -0.559 8.898 19.853 1.00 93.31 103 ILE A C 1
ATOM 846 O O . ILE A 1 103 ? 0.345 9.717 19.955 1.00 93.31 103 ILE A O 1
ATOM 850 N N . TYR A 1 104 ? -0.515 7.875 19.000 1.00 93.31 104 TYR A N 1
ATOM 851 C CA . TYR A 1 104 ? 0.642 7.510 18.188 1.00 93.31 104 TYR A CA 1
ATOM 852 C C . TYR A 1 104 ? 1.071 8.607 17.202 1.00 93.31 104 TYR A C 1
ATOM 854 O O . TYR A 1 104 ? 2.261 8.801 16.989 1.00 93.31 104 TYR A O 1
ATOM 862 N N . ILE A 1 105 ? 0.116 9.339 16.621 1.00 93.19 105 ILE A N 1
ATOM 863 C CA . ILE A 1 105 ? 0.365 10.403 15.633 1.00 93.19 105 ILE A CA 1
ATOM 864 C C . ILE A 1 105 ? 0.842 11.715 16.292 1.00 93.19 105 ILE A C 1
ATOM 866 O O . ILE A 1 105 ? 1.414 12.572 15.626 1.00 93.19 105 ILE A O 1
ATOM 870 N N . LYS A 1 106 ? 0.647 11.888 17.607 1.00 91.56 106 LYS A N 1
ATOM 871 C CA . LYS A 1 106 ? 1.074 13.090 18.343 1.00 91.56 106 LYS A CA 1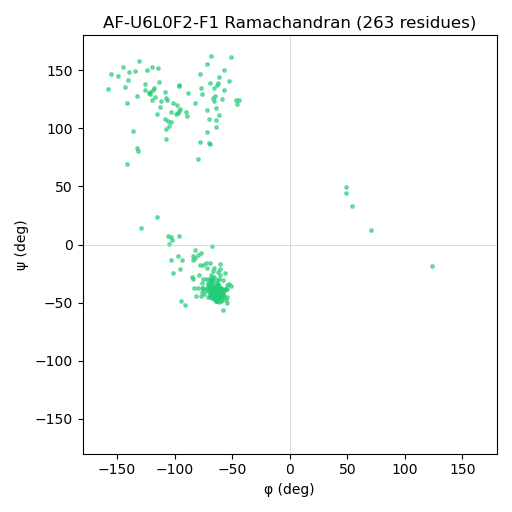
ATOM 872 C C . LYS A 1 106 ? 2.568 13.041 18.658 1.00 91.56 106 LYS A C 1
ATOM 874 O O . LYS A 1 106 ? 2.967 12.822 19.800 1.00 91.56 106 LYS A O 1
ATOM 879 N N . VAL A 1 107 ? 3.381 13.252 17.635 1.00 90.06 107 VAL A N 1
ATOM 880 C CA . VAL A 1 107 ? 4.841 13.330 17.725 1.00 90.06 107 VAL A CA 1
ATOM 881 C C . VAL A 1 107 ? 5.282 14.671 17.139 1.00 90.06 107 VAL A C 1
ATOM 883 O O . VAL A 1 107 ? 4.594 15.212 16.284 1.00 90.06 107 VAL A O 1
ATOM 886 N N . TYR A 1 108 ? 6.392 15.232 17.623 1.00 90.94 108 TYR A N 1
ATOM 887 C CA . TYR A 1 108 ? 6.953 16.497 17.120 1.00 90.94 108 TYR A CA 1
ATOM 888 C C . TYR A 1 108 ? 8.176 16.305 16.217 1.00 90.94 108 TYR A C 1
ATOM 890 O O . TYR A 1 108 ? 8.559 17.233 15.511 1.00 90.9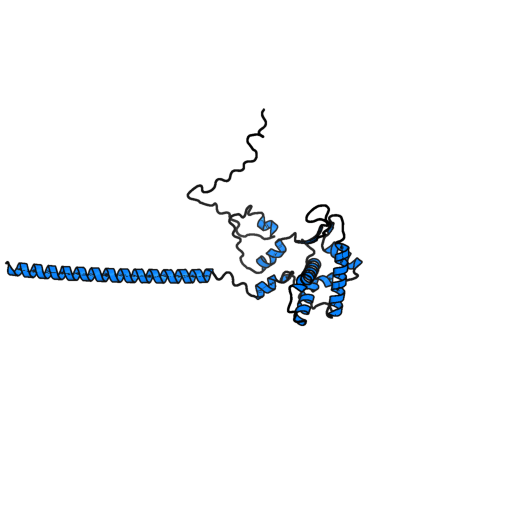4 108 TYR A O 1
ATOM 898 N N . ASP A 1 109 ? 8.746 15.103 16.211 1.00 90.88 109 ASP A N 1
ATOM 899 C CA . ASP A 1 109 ? 9.867 14.697 15.372 1.00 90.88 109 ASP A CA 1
ATOM 900 C C . ASP A 1 109 ? 9.428 13.615 14.378 1.00 90.88 109 ASP A C 1
ATOM 902 O O . ASP A 1 109 ? 8.511 12.834 14.652 1.00 90.88 109 ASP A O 1
ATOM 906 N N . LEU A 1 110 ? 10.103 13.551 13.227 1.00 92.25 110 LEU A N 1
ATOM 907 C CA . LEU A 1 110 ? 9.887 12.499 12.235 1.00 92.25 110 LEU A CA 1
ATOM 908 C C . LEU A 1 110 ? 10.153 11.129 12.869 1.00 92.25 110 LEU A C 1
ATOM 910 O O . LEU A 1 110 ? 11.243 10.866 13.382 1.00 92.25 110 LEU A O 1
ATOM 914 N N . LYS A 1 111 ? 9.166 10.237 12.788 1.00 94.12 111 LYS A N 1
ATOM 915 C CA . LYS A 1 111 ? 9.247 8.894 13.360 1.00 94.12 111 LYS A CA 1
ATOM 916 C C . LYS A 1 111 ? 9.042 7.849 12.271 1.00 94.12 111 LYS A C 1
ATOM 918 O O . LYS A 1 111 ? 8.065 7.906 11.533 1.00 94.12 111 LYS A O 1
ATOM 923 N N . SER A 1 112 ? 9.939 6.870 12.191 1.00 94.31 112 SER A N 1
ATOM 924 C CA . SER A 1 112 ? 9.786 5.708 11.309 1.00 94.31 112 SER A CA 1
ATOM 925 C C . SER A 1 112 ? 9.922 4.419 12.112 1.00 94.31 112 SER A C 1
ATOM 927 O O . SER A 1 112 ? 10.818 4.289 12.945 1.00 94.31 112 SER A O 1
ATOM 929 N N . GLU A 1 113 ? 9.001 3.483 11.904 1.00 94.81 113 GLU A N 1
ATOM 930 C CA . GLU A 1 113 ? 8.984 2.178 12.565 1.00 94.81 113 GLU A CA 1
ATOM 931 C C . GLU A 1 113 ? 8.589 1.086 11.565 1.00 94.81 113 GLU A C 1
ATOM 933 O O . GLU A 1 113 ? 7.807 1.310 10.640 1.00 94.81 113 GLU A O 1
ATOM 938 N N . GLY A 1 114 ? 9.114 -0.125 11.759 1.00 95.00 114 GLY A N 1
ATOM 939 C CA . GLY A 1 114 ? 8.635 -1.296 11.028 1.00 95.00 114 GLY A CA 1
ATOM 940 C C . GLY A 1 114 ? 7.241 -1.733 11.516 1.00 95.00 114 GLY A C 1
ATOM 941 O O . GLY A 1 114 ? 6.911 -1.504 12.686 1.00 95.00 114 GLY A O 1
ATOM 942 N N . PRO A 1 115 ? 6.437 -2.424 10.684 1.00 94.31 115 PRO A N 1
ATOM 943 C CA . PRO A 1 115 ? 5.102 -2.893 11.059 1.00 94.31 115 PRO A CA 1
ATOM 944 C C . PRO A 1 115 ? 5.090 -3.760 12.324 1.00 94.31 115 PRO A C 1
ATOM 946 O O . PRO A 1 115 ? 4.208 -3.605 13.161 1.00 94.31 115 PRO A O 1
ATOM 949 N N . LEU A 1 116 ? 6.093 -4.626 12.520 1.00 93.81 116 LEU A N 1
ATOM 950 C CA . LEU A 1 116 ? 6.196 -5.468 13.722 1.00 93.81 116 LEU A CA 1
ATOM 951 C C . LEU A 1 116 ? 6.427 -4.650 14.997 1.00 93.81 116 LEU A C 1
ATOM 953 O O . LEU A 1 116 ? 5.823 -4.935 16.028 1.00 93.81 116 LEU A O 1
ATOM 957 N N . SER A 1 117 ? 7.279 -3.624 14.933 1.00 94.38 117 SER A N 1
ATOM 958 C CA . SER A 1 117 ? 7.520 -2.722 16.066 1.00 94.38 117 SER A CA 1
ATOM 959 C C . SER A 1 117 ? 6.268 -1.914 16.397 1.00 94.38 117 SER A C 1
ATOM 961 O O . SER A 1 117 ? 5.903 -1.802 17.567 1.00 94.38 117 SER A O 1
ATOM 963 N N . PHE A 1 118 ? 5.570 -1.428 15.368 1.00 94.44 118 PHE A N 1
ATOM 964 C CA . PHE A 1 118 ? 4.277 -0.773 15.525 1.00 94.44 118 PHE A CA 1
ATOM 965 C C . PHE A 1 118 ? 3.251 -1.707 16.186 1.00 94.44 118 PHE A C 1
ATOM 967 O O . PHE A 1 118 ? 2.605 -1.315 17.155 1.00 94.44 118 PHE A O 1
ATOM 974 N N . LEU A 1 119 ? 3.129 -2.952 15.710 1.00 94.00 119 LEU A N 1
ATOM 975 C CA . LEU A 1 119 ? 2.206 -3.947 16.264 1.00 94.00 119 LEU A CA 1
ATOM 976 C C . LEU A 1 119 ? 2.531 -4.271 17.722 1.00 94.00 119 LEU A C 1
ATOM 978 O O . LEU A 1 119 ? 1.631 -4.282 18.553 1.00 94.00 119 LEU A O 1
ATOM 982 N N . PHE A 1 120 ? 3.807 -4.451 18.058 1.00 94.31 120 PHE A N 1
ATOM 983 C CA . PHE A 1 120 ? 4.238 -4.684 19.435 1.00 94.31 120 PHE A CA 1
ATOM 984 C C . PHE A 1 120 ? 3.872 -3.514 20.363 1.00 94.31 120 PHE A C 1
ATOM 986 O O . PHE A 1 120 ? 3.324 -3.711 21.450 1.00 94.31 120 PHE A O 1
ATOM 993 N N . ASN A 1 121 ? 4.124 -2.277 19.922 1.00 93.56 121 ASN A N 1
ATOM 994 C CA . ASN A 1 121 ? 3.746 -1.076 20.666 1.00 93.56 121 ASN A CA 1
ATOM 995 C C . ASN A 1 121 ? 2.218 -0.949 20.798 1.00 93.56 121 ASN A C 1
ATOM 997 O O . ASN A 1 121 ? 1.715 -0.545 21.846 1.00 93.56 121 ASN A O 1
ATOM 1001 N N . PHE A 1 122 ? 1.474 -1.316 19.755 1.00 94.44 122 PHE A N 1
ATOM 1002 C CA . PHE A 1 122 ? 0.016 -1.344 19.762 1.00 94.44 122 PHE A CA 1
ATOM 1003 C C . PHE A 1 122 ? -0.535 -2.364 20.762 1.00 94.44 122 PHE A C 1
ATOM 1005 O O . PHE A 1 122 ? -1.408 -2.017 21.558 1.00 94.44 122 PHE A O 1
ATOM 1012 N N . GLU A 1 123 ? -0.027 -3.596 20.759 1.00 93.94 123 GLU A N 1
ATOM 1013 C CA . GLU A 1 123 ? -0.455 -4.655 21.680 1.00 93.94 123 GLU A CA 1
ATOM 1014 C C . GLU A 1 123 ? -0.206 -4.256 23.138 1.00 93.94 123 GLU A C 1
ATOM 1016 O O . GLU A 1 123 ? -1.082 -4.422 23.991 1.00 93.94 123 GLU A O 1
ATOM 1021 N N . LYS A 1 124 ? 0.957 -3.652 23.406 1.00 93.44 124 LYS A N 1
ATOM 1022 C CA . LYS A 1 124 ? 1.350 -3.177 24.736 1.00 93.44 124 LYS A CA 1
ATOM 1023 C C . LYS A 1 124 ? 0.426 -2.083 25.278 1.00 93.44 124 LYS A C 1
ATOM 1025 O O . LYS A 1 124 ? 0.030 -2.151 26.437 1.00 93.44 124 LYS A O 1
ATOM 1030 N N . GLU A 1 125 ? 0.093 -1.083 24.465 1.00 92.56 125 GLU A N 1
ATOM 1031 C CA . GLU A 1 125 ? -0.708 0.072 24.902 1.00 92.56 125 GLU A CA 1
ATOM 1032 C C . GLU A 1 125 ? -2.219 -0.208 24.882 1.00 92.56 125 GLU A C 1
ATOM 1034 O O . GLU A 1 125 ? -2.962 0.254 25.747 1.00 92.56 125 GLU A O 1
ATOM 1039 N N . SER A 1 126 ? -2.706 -0.960 23.890 1.00 89.94 126 SER A N 1
ATOM 1040 C CA . SER A 1 126 ? -4.145 -1.181 23.690 1.00 89.94 126 SER A CA 1
ATOM 1041 C C . SER A 1 126 ? -4.683 -2.455 24.350 1.00 89.94 126 SER A C 1
ATOM 1043 O O . SER A 1 126 ? -5.906 -2.595 24.473 1.00 89.94 126 SER A O 1
ATOM 1045 N N . LEU A 1 127 ? -3.799 -3.366 24.785 1.00 89.06 127 LEU A N 1
ATOM 1046 C CA . LEU A 1 127 ? -4.133 -4.696 25.316 1.00 89.06 127 LEU A CA 1
ATOM 1047 C C . LEU A 1 127 ? -5.016 -5.512 24.353 1.00 89.06 127 LEU A C 1
ATOM 1049 O O . LEU A 1 127 ? -5.902 -6.263 24.768 1.00 89.06 127 LEU A O 1
ATOM 1053 N N . VAL A 1 128 ? -4.814 -5.314 23.051 1.00 88.88 128 VAL A N 1
ATOM 1054 C CA . VAL A 1 128 ? -5.494 -6.019 21.962 1.00 88.88 128 VAL A CA 1
ATOM 1055 C C . VAL A 1 128 ? -4.447 -6.783 21.177 1.00 88.88 128 VAL A C 1
ATOM 1057 O O . VAL A 1 128 ? -3.430 -6.210 20.822 1.00 88.88 128 VAL A O 1
ATOM 1060 N N . GLU A 1 129 ? -4.733 -8.038 20.849 1.00 89.38 129 GLU A N 1
ATOM 1061 C CA . GLU A 1 129 ? -3.880 -8.866 19.997 1.00 89.38 129 GLU A CA 1
ATOM 1062 C C . GLU A 1 129 ? -3.801 -8.311 18.561 1.00 89.38 129 GLU A C 1
ATOM 1064 O O . GLU A 1 129 ? -4.826 -8.084 17.908 1.00 89.38 129 GLU A O 1
ATOM 1069 N N . GLY A 1 130 ? -2.586 -8.119 18.045 1.00 86.75 130 GLY A N 1
ATOM 1070 C CA . GLY A 1 130 ? -2.322 -7.565 16.718 1.00 86.75 130 GLY A CA 1
ATOM 1071 C C . GLY A 1 130 ? -2.778 -8.479 15.581 1.00 86.75 130 GLY A C 1
ATOM 1072 O O . GLY A 1 130 ? -3.101 -7.995 14.497 1.00 86.75 130 GLY A O 1
ATOM 1073 N N . SER A 1 131 ? -2.910 -9.786 15.833 1.00 87.50 131 SER A N 1
ATOM 1074 C CA . SER A 1 131 ? -3.449 -10.755 14.867 1.00 87.50 131 SER A CA 1
ATOM 1075 C C . SER A 1 131 ? -4.872 -10.403 14.411 1.00 87.50 131 SER A C 1
ATOM 1077 O O . SER A 1 131 ? -5.224 -10.627 13.253 1.00 87.50 131 SER A O 1
ATOM 1079 N N . LEU A 1 132 ? -5.670 -9.767 15.278 1.00 89.69 132 LEU A N 1
ATOM 1080 C CA . LEU A 1 132 ? -7.042 -9.363 14.969 1.00 89.69 132 LEU A CA 1
ATOM 1081 C C . LEU A 1 132 ? -7.103 -8.290 13.880 1.00 89.69 132 LEU A C 1
ATOM 1083 O O . LEU A 1 132 ? -8.098 -8.228 13.155 1.00 89.69 132 LEU A O 1
ATOM 1087 N N . LEU A 1 133 ? -6.057 -7.464 13.752 1.00 90.25 133 LEU A N 1
ATOM 1088 C CA . LEU A 1 133 ? -6.000 -6.358 12.792 1.00 90.25 133 LEU A CA 1
ATOM 1089 C C . LEU A 1 133 ? -6.091 -6.850 11.341 1.00 90.25 133 LEU A C 1
ATOM 1091 O O . LEU A 1 133 ? -6.717 -6.184 10.519 1.00 90.25 133 LEU A O 1
ATOM 1095 N N . LYS A 1 134 ? -5.605 -8.068 11.061 1.00 89.62 134 LYS A N 1
ATOM 1096 C CA . LYS A 1 134 ? -5.694 -8.749 9.755 1.00 89.62 134 LYS A CA 1
ATOM 1097 C C . LYS A 1 134 ? -7.125 -8.903 9.231 1.00 89.62 134 LYS A C 1
ATOM 1099 O O . LYS A 1 134 ? -7.339 -9.025 8.032 1.00 89.62 134 LYS A O 1
ATOM 1104 N N . HIS A 1 135 ? -8.126 -8.912 10.111 1.00 89.00 135 HIS A N 1
ATOM 1105 C CA . HIS A 1 135 ? -9.520 -9.146 9.726 1.00 89.00 135 HIS A CA 1
ATOM 1106 C C . HIS A 1 135 ? -10.365 -7.864 9.669 1.00 89.00 135 HIS A C 1
ATOM 1108 O O . HIS A 1 13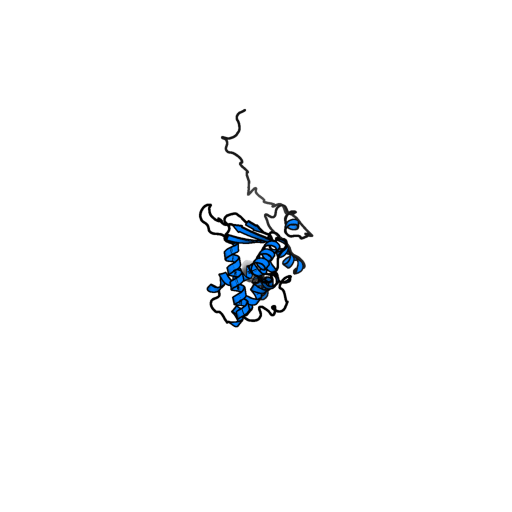5 ? -11.577 -7.948 9.448 1.00 89.00 135 HIS A O 1
ATOM 1114 N N . PHE A 1 136 ? -9.777 -6.682 9.888 1.00 90.75 136 PHE A N 1
ATOM 1115 C CA . PHE A 1 136 ? -10.537 -5.435 10.034 1.00 90.75 136 PHE A CA 1
ATOM 1116 C C . PHE A 1 136 ? -11.293 -5.050 8.765 1.00 90.75 136 PHE A C 1
ATOM 1118 O O . PHE A 1 136 ? -12.492 -4.773 8.851 1.00 90.75 136 PHE A O 1
ATOM 1125 N N . HIS A 1 137 ? -10.631 -5.085 7.604 1.00 90.50 137 HIS A N 1
ATOM 1126 C CA . HIS A 1 137 ? -11.245 -4.767 6.315 1.00 90.50 137 HIS A CA 1
ATOM 1127 C C . HIS A 1 137 ? -12.443 -5.683 6.042 1.00 90.50 137 HIS A C 1
ATOM 1129 O O . HIS A 1 137 ? -13.577 -5.220 5.891 1.00 90.50 137 HIS A O 1
ATOM 1135 N N . SER A 1 138 ? -12.219 -7.001 6.070 1.00 87.88 138 SER A N 1
ATOM 1136 C CA . SER A 1 138 ? -13.258 -8.005 5.821 1.00 87.88 138 SER A CA 1
ATOM 1137 C C . SER A 1 138 ? -14.422 -7.883 6.806 1.00 87.88 138 SER A C 1
ATOM 1139 O O . SER A 1 138 ? -15.588 -7.975 6.411 1.00 87.88 138 SER A O 1
ATOM 1141 N N . ARG A 1 139 ? -14.139 -7.625 8.092 1.00 90.25 139 ARG A N 1
ATOM 1142 C CA . ARG A 1 139 ? -15.179 -7.487 9.116 1.00 90.25 139 ARG A CA 1
ATOM 1143 C C . ARG A 1 139 ? -16.008 -6.220 8.941 1.00 90.25 139 ARG A C 1
ATOM 1145 O O . ARG A 1 139 ? -17.234 -6.307 9.076 1.00 90.25 139 ARG A O 1
ATOM 1152 N N . LEU A 1 140 ? -15.368 -5.084 8.655 1.00 89.75 140 LEU A N 1
ATOM 1153 C CA . LEU A 1 140 ? -16.049 -3.817 8.396 1.00 89.75 140 LEU A CA 1
ATOM 1154 C C . LEU A 1 140 ? -16.923 -3.938 7.148 1.00 89.75 140 LEU A C 1
ATOM 1156 O O . LEU A 1 140 ? -18.112 -3.644 7.215 1.00 89.75 140 LEU A O 1
ATOM 1160 N N . LYS A 1 141 ? -16.379 -4.471 6.051 1.00 87.38 141 LYS A N 1
ATOM 1161 C CA . LYS A 1 141 ? -17.126 -4.723 4.814 1.00 87.38 141 LYS A CA 1
ATOM 1162 C C . LYS A 1 141 ? -18.364 -5.587 5.062 1.00 87.38 141 LYS A C 1
ATOM 1164 O O . LYS A 1 141 ? -19.462 -5.214 4.657 1.00 87.38 141 LYS A O 1
ATOM 1169 N N . ALA A 1 142 ? -18.220 -6.695 5.792 1.00 87.75 142 ALA A N 1
ATOM 1170 C CA . ALA A 1 142 ? -19.347 -7.556 6.154 1.00 87.75 142 ALA A CA 1
ATOM 1171 C C . ALA A 1 142 ? -20.404 -6.826 7.005 1.00 87.75 142 ALA A C 1
ATOM 1173 O O . ALA A 1 142 ? -21.600 -7.048 6.827 1.00 87.75 142 ALA A O 1
ATOM 1174 N N . LEU A 1 143 ? -19.981 -5.946 7.920 1.00 88.81 143 LEU A N 1
ATOM 1175 C CA . LEU A 1 143 ? -20.886 -5.131 8.733 1.00 88.81 143 LEU A CA 1
ATOM 1176 C C . LEU A 1 143 ? -21.663 -4.118 7.876 1.00 88.81 143 LEU A C 1
ATOM 1178 O O . LEU A 1 143 ? -22.876 -4.004 8.027 1.00 88.81 143 LEU A O 1
ATOM 1182 N N . LEU A 1 144 ? -20.981 -3.406 6.975 1.00 87.56 144 LEU A N 1
ATOM 1183 C CA . LEU A 1 144 ? -21.595 -2.407 6.095 1.00 87.56 144 LEU A CA 1
ATOM 1184 C C . LEU A 1 144 ? -22.625 -3.035 5.153 1.00 87.56 144 LEU A C 1
ATOM 1186 O O . LEU A 1 144 ? -23.710 -2.484 4.978 1.00 87.56 144 LEU A O 1
ATOM 1190 N N . LEU A 1 145 ? -22.312 -4.217 4.611 1.00 86.62 145 LEU A N 1
ATOM 1191 C CA . LEU A 1 145 ? -23.241 -4.993 3.789 1.00 86.62 145 LEU A CA 1
ATOM 1192 C C . LEU A 1 145 ? -24.465 -5.452 4.592 1.00 86.62 145 LEU A C 1
ATOM 1194 O O . LEU A 1 145 ? -25.589 -5.319 4.115 1.00 86.62 145 LEU A O 1
ATOM 1198 N N . ALA A 1 146 ? -24.267 -5.946 5.819 1.00 87.94 146 ALA A N 1
ATOM 1199 C CA . ALA A 1 146 ? -25.365 -6.382 6.684 1.00 87.94 146 ALA A CA 1
ATOM 1200 C C . ALA A 1 146 ? -26.287 -5.227 7.113 1.00 87.94 146 ALA A C 1
ATOM 1202 O O . ALA A 1 146 ? -27.491 -5.426 7.250 1.00 87.94 146 ALA A O 1
ATOM 1203 N N . LEU A 1 147 ? -25.734 -4.027 7.310 1.00 87.44 147 LEU A N 1
ATOM 1204 C CA . LEU A 1 147 ? -26.489 -2.820 7.661 1.00 87.44 147 LEU A CA 1
ATOM 1205 C C . LEU A 1 147 ? -27.118 -2.113 6.449 1.00 87.44 147 LEU A C 1
ATOM 1207 O O . LEU A 1 147 ? -27.837 -1.139 6.646 1.00 87.44 147 LEU A O 1
ATOM 1211 N N . GLN A 1 148 ? -26.848 -2.580 5.222 1.00 86.00 148 GLN A N 1
ATOM 1212 C CA . GLN A 1 148 ? -27.331 -1.981 3.970 1.00 86.00 148 GLN A CA 1
ATOM 1213 C C . GLN A 1 148 ? -27.099 -0.463 3.902 1.00 86.00 148 GLN A C 1
ATOM 1215 O O . GLN A 1 148 ? -27.982 0.308 3.524 1.00 86.00 148 GLN A O 1
ATOM 1220 N N . VAL A 1 149 ? -25.904 -0.018 4.296 1.00 82.38 149 VAL A N 1
ATOM 1221 C CA . VAL A 1 149 ? -25.577 1.411 4.300 1.00 82.38 149 VAL A CA 1
ATOM 1222 C C . VAL A 1 149 ? -25.568 1.946 2.869 1.00 82.38 149 VAL A C 1
ATOM 1224 O O . VAL A 1 149 ? -24.831 1.453 2.019 1.00 82.38 149 VAL A O 1
ATOM 1227 N N . THR A 1 150 ? -26.373 2.976 2.612 1.00 78.50 150 THR A N 1
ATOM 1228 C CA . THR A 1 150 ? -26.509 3.592 1.285 1.00 78.50 150 THR A CA 1
ATOM 1229 C C . THR A 1 150 ? -25.451 4.658 1.003 1.00 78.50 150 THR A C 1
ATOM 1231 O O . THR A 1 150 ? -25.114 4.885 -0.153 1.00 78.50 150 THR A O 1
ATOM 1234 N N . ASP A 1 151 ? -24.929 5.318 2.041 1.00 80.00 151 ASP A N 1
ATOM 1235 C CA . ASP A 1 151 ? -23.957 6.411 1.927 1.00 80.00 151 ASP A CA 1
ATOM 1236 C C . ASP A 1 151 ? -22.559 5.945 2.366 1.00 80.00 151 ASP A C 1
ATOM 1238 O O . ASP A 1 151 ? -22.207 5.973 3.549 1.00 80.00 151 ASP A O 1
ATOM 1242 N N . LEU A 1 152 ? -21.779 5.455 1.400 1.00 78.88 152 LEU A N 1
ATOM 1243 C CA . LEU A 1 152 ? -20.426 4.939 1.629 1.00 78.88 152 LEU A CA 1
ATOM 1244 C C . LEU A 1 152 ? -19.381 6.053 1.771 1.00 78.88 152 LEU A C 1
ATOM 1246 O O . LEU A 1 152 ? -18.372 5.853 2.446 1.00 78.88 152 LEU A O 1
ATOM 1250 N N . GLU A 1 153 ? -19.621 7.230 1.188 1.00 84.69 153 GLU A N 1
ATOM 1251 C CA . GLU A 1 153 ? -18.662 8.342 1.194 1.00 84.69 153 GLU A CA 1
ATOM 1252 C C . GLU A 1 153 ? -18.407 8.847 2.617 1.00 84.69 153 GLU A C 1
ATOM 1254 O O . GLU A 1 153 ? -17.261 9.069 3.013 1.00 84.69 153 GLU A O 1
ATOM 1259 N N . ARG A 1 154 ? -19.457 8.915 3.447 1.00 86.81 154 ARG A N 1
ATOM 1260 C CA . ARG A 1 154 ? -19.329 9.285 4.870 1.00 86.81 154 ARG A CA 1
ATOM 1261 C C . ARG A 1 154 ? -18.478 8.315 5.687 1.00 86.81 154 ARG A C 1
ATOM 1263 O O . ARG A 1 154 ? -17.960 8.692 6.737 1.00 86.81 154 ARG A O 1
ATOM 1270 N N . LEU A 1 155 ? -18.355 7.065 5.243 1.00 86.50 155 LEU A N 1
ATOM 1271 C CA . LEU A 1 155 ? -17.635 6.000 5.947 1.00 86.50 155 LEU A CA 1
ATOM 1272 C C . LEU A 1 155 ? -16.260 5.709 5.340 1.00 86.50 155 LEU A C 1
ATOM 1274 O O . LEU A 1 155 ? -15.558 4.804 5.801 1.00 86.50 155 LEU A O 1
ATOM 1278 N N . LEU A 1 156 ? -15.831 6.508 4.363 1.00 88.56 156 LEU A N 1
ATOM 1279 C CA . LEU A 1 156 ? -14.513 6.391 3.751 1.00 88.56 156 LEU A CA 1
ATOM 1280 C C . LEU A 1 156 ? -13.361 6.520 4.770 1.00 88.56 156 LEU A C 1
ATOM 1282 O O . LEU A 1 156 ? -12.483 5.658 4.748 1.00 88.56 156 LEU A O 1
ATOM 1286 N N . PRO A 1 157 ? -13.372 7.459 5.743 1.00 90.88 157 PRO A N 1
ATOM 1287 C CA . PRO A 1 157 ? -12.312 7.531 6.756 1.00 90.88 157 PRO A CA 1
ATOM 1288 C C . PRO A 1 157 ? -12.228 6.277 7.634 1.00 90.88 157 PRO A C 1
ATOM 1290 O O . PRO A 1 157 ? -11.145 5.867 8.043 1.00 90.88 157 PRO A O 1
ATOM 1293 N N . LEU A 1 158 ? -13.371 5.645 7.918 1.00 91.06 158 LEU A N 1
ATOM 1294 C CA . LEU A 1 158 ? -13.418 4.412 8.703 1.00 91.06 158 LEU A CA 1
ATOM 1295 C C . LEU A 1 158 ? -12.851 3.228 7.914 1.00 91.06 158 LEU A C 1
ATOM 1297 O O . LEU A 1 158 ? -12.156 2.385 8.479 1.00 91.06 158 LEU A O 1
ATOM 1301 N N . THR A 1 159 ? -13.142 3.194 6.614 1.00 90.94 159 THR A N 1
ATOM 1302 C CA . THR A 1 159 ? -12.604 2.197 5.686 1.00 90.94 159 THR A CA 1
ATOM 1303 C C . THR A 1 159 ? -11.089 2.340 5.575 1.00 90.94 159 THR A C 1
ATOM 1305 O O . THR A 1 159 ? -10.390 1.356 5.763 1.00 90.94 159 THR A O 1
ATOM 1308 N N . LEU A 1 160 ? -10.571 3.566 5.443 1.00 91.75 160 LEU A N 1
ATOM 1309 C CA . LEU A 1 160 ? -9.130 3.842 5.401 1.00 91.75 160 LEU A CA 1
ATOM 1310 C C . LEU A 1 160 ? -8.406 3.328 6.656 1.00 91.75 160 LEU A C 1
ATOM 1312 O O . LEU A 1 160 ? -7.378 2.664 6.552 1.00 91.75 160 LEU A O 1
ATOM 1316 N N . VAL A 1 161 ? -8.961 3.572 7.850 1.00 94.06 161 VAL A N 1
ATOM 1317 C CA . VAL A 1 161 ? -8.390 3.041 9.102 1.00 94.06 161 VAL A CA 1
ATOM 1318 C C . VAL A 1 161 ? -8.416 1.510 9.121 1.00 94.06 161 VAL A C 1
ATOM 1320 O O . VAL A 1 161 ? -7.434 0.886 9.519 1.00 94.06 161 VAL A O 1
ATOM 1323 N N . ALA A 1 162 ? -9.514 0.890 8.683 1.00 92.62 162 ALA A N 1
ATOM 1324 C CA . ALA A 1 162 ? -9.615 -0.566 8.617 1.00 92.62 162 ALA A CA 1
ATOM 1325 C C . ALA A 1 162 ? -8.619 -1.176 7.616 1.00 92.62 162 ALA A C 1
ATOM 1327 O O . ALA A 1 162 ? -8.021 -2.214 7.912 1.00 92.62 162 ALA A O 1
ATOM 1328 N N . ASP A 1 163 ? -8.410 -0.522 6.476 1.00 92.00 163 ASP A N 1
ATOM 1329 C CA . ASP A 1 163 ? -7.453 -0.924 5.445 1.00 92.00 163 ASP A CA 1
ATOM 1330 C C . ASP A 1 163 ? -6.024 -0.823 5.972 1.00 92.00 163 ASP A C 1
ATOM 1332 O O . ASP A 1 163 ? -5.274 -1.793 5.888 1.00 92.00 163 ASP A O 1
ATOM 1336 N N . PHE A 1 164 ? -5.675 0.295 6.618 1.00 93.94 164 PHE A N 1
ATOM 1337 C CA . PHE A 1 164 ? -4.384 0.472 7.286 1.00 93.94 164 PHE A CA 1
ATOM 1338 C C . PHE A 1 164 ? -4.116 -0.647 8.302 1.00 93.94 164 PHE A C 1
ATOM 1340 O O . PHE A 1 164 ? -3.069 -1.288 8.252 1.00 93.94 164 PHE A O 1
ATOM 1347 N N . CYS A 1 165 ? -5.071 -0.934 9.193 1.00 93.19 165 CYS A N 1
ATOM 1348 C CA . CYS A 1 165 ? -4.931 -2.011 10.177 1.00 93.19 165 CYS A CA 1
ATOM 1349 C C . CYS A 1 165 ? -4.724 -3.377 9.521 1.00 93.19 165 CYS A C 1
ATOM 1351 O O . CYS A 1 165 ? -3.888 -4.162 9.965 1.00 93.19 165 CYS A O 1
ATOM 1353 N N . THR A 1 166 ? -5.473 -3.643 8.454 1.00 92.88 166 THR A N 1
ATOM 1354 C CA . THR A 1 166 ? -5.392 -4.903 7.717 1.00 92.88 166 THR A CA 1
ATOM 1355 C C . THR A 1 166 ? -4.028 -5.055 7.049 1.00 92.88 166 THR A C 1
ATOM 1357 O O . THR A 1 166 ? -3.410 -6.111 7.171 1.00 92.88 166 THR A O 1
ATOM 1360 N N . LEU A 1 167 ? -3.527 -4.000 6.403 1.00 92.25 167 LEU A N 1
ATOM 1361 C CA . LEU A 1 167 ? -2.220 -3.996 5.749 1.00 92.25 167 LEU A CA 1
ATOM 1362 C C . LEU A 1 167 ? -1.086 -4.187 6.755 1.00 92.25 167 LEU A C 1
ATOM 1364 O O . LEU A 1 167 ? -0.265 -5.072 6.558 1.00 92.25 167 LEU A O 1
ATOM 1368 N N . VAL A 1 168 ? -1.079 -3.434 7.858 1.00 93.19 168 VAL A N 1
ATOM 1369 C CA . VAL A 1 168 ? -0.059 -3.566 8.913 1.00 93.19 168 VAL A CA 1
ATOM 1370 C C . VAL A 1 168 ? -0.086 -4.955 9.552 1.00 93.19 168 VAL A C 1
ATOM 1372 O O . VAL A 1 168 ? 0.963 -5.519 9.845 1.00 93.19 168 VAL A O 1
ATOM 1375 N N . GLY A 1 169 ? -1.277 -5.521 9.764 1.00 90.31 169 GLY A N 1
ATOM 1376 C CA . GLY A 1 169 ? -1.426 -6.864 10.321 1.00 90.31 169 GLY A CA 1
ATOM 1377 C C . GLY A 1 169 ? -0.981 -7.977 9.367 1.00 90.31 169 GLY A C 1
ATOM 1378 O O . GLY A 1 169 ? -0.554 -9.031 9.833 1.00 90.31 169 GLY A O 1
ATOM 1379 N N . THR A 1 170 ? -1.100 -7.768 8.054 1.00 90.50 170 THR A N 1
ATOM 1380 C CA . THR A 1 170 ? -0.843 -8.795 7.028 1.00 90.50 170 THR A CA 1
ATOM 1381 C C . THR A 1 170 ? 0.587 -8.724 6.502 1.00 90.50 170 THR A C 1
ATOM 1383 O O . THR A 1 170 ? 1.285 -9.737 6.474 1.00 90.50 170 THR A O 1
ATOM 1386 N N . TYR A 1 171 ? 1.040 -7.525 6.134 1.00 89.94 171 TYR A N 1
ATOM 1387 C CA . TYR A 1 171 ? 2.328 -7.280 5.503 1.00 89.94 171 TYR A CA 1
ATOM 1388 C C . TYR A 1 171 ? 3.315 -6.668 6.491 1.00 89.94 171 TYR A C 1
ATOM 1390 O O . TYR A 1 171 ? 3.282 -5.475 6.795 1.00 89.94 171 TYR A O 1
ATOM 1398 N N . TRP A 1 172 ? 4.213 -7.509 6.994 1.00 87.75 172 TRP A N 1
ATOM 1399 C CA . TRP A 1 172 ? 5.282 -7.094 7.898 1.00 87.75 172 TRP A CA 1
ATOM 1400 C C . TRP A 1 172 ? 6.638 -6.949 7.203 1.00 87.75 172 TRP A C 1
ATOM 1402 O O . TRP A 1 172 ? 7.483 -6.198 7.687 1.00 87.75 172 TRP A O 1
ATOM 1412 N N . ASP A 1 173 ? 6.831 -7.644 6.083 1.00 89.00 173 ASP A N 1
ATOM 1413 C CA . ASP A 1 173 ? 8.051 -7.595 5.283 1.00 89.00 173 ASP A CA 1
ATOM 1414 C C . ASP A 1 173 ? 7.896 -6.610 4.120 1.00 89.00 173 ASP A C 1
ATOM 1416 O O . ASP A 1 173 ? 6.846 -6.561 3.483 1.00 89.00 173 ASP A O 1
ATOM 1420 N N . GLY A 1 174 ? 8.923 -5.800 3.863 1.00 88.56 174 GLY A N 1
ATOM 1421 C CA . GLY A 1 174 ? 8.901 -4.799 2.792 1.00 88.56 174 GLY A CA 1
ATOM 1422 C C . GLY A 1 174 ? 7.982 -3.592 3.031 1.00 88.56 174 GLY A C 1
ATOM 1423 O O . GLY A 1 174 ? 7.753 -2.824 2.101 1.00 88.56 174 GLY A O 1
ATOM 1424 N N . PHE A 1 175 ? 7.470 -3.381 4.247 1.00 94.25 175 PHE A N 1
ATOM 1425 C CA . PHE A 1 175 ? 6.649 -2.217 4.605 1.00 94.25 175 PHE A CA 1
ATOM 1426 C C . PHE A 1 175 ? 7.283 -1.396 5.726 1.00 94.25 175 PHE A C 1
ATOM 1428 O O . PHE A 1 175 ? 8.015 -1.917 6.568 1.00 94.25 175 PHE A O 1
ATOM 1435 N N . ILE A 1 176 ? 6.972 -0.101 5.760 1.00 95.69 176 ILE A N 1
ATOM 1436 C CA . ILE A 1 176 ? 7.392 0.816 6.822 1.00 95.69 176 ILE A CA 1
ATOM 1437 C C . ILE A 1 176 ? 6.265 1.785 7.179 1.00 95.69 176 ILE A C 1
ATOM 1439 O O . ILE A 1 176 ? 5.526 2.250 6.311 1.00 95.69 176 ILE A O 1
ATOM 1443 N N . VAL A 1 177 ? 6.135 2.087 8.468 1.00 95.94 177 VAL A N 1
ATOM 1444 C CA . VAL A 1 177 ? 5.195 3.074 8.996 1.00 95.94 177 VAL A CA 1
ATOM 1445 C C . VAL A 1 177 ? 5.965 4.353 9.301 1.00 95.94 177 VAL A C 1
ATOM 1447 O O . VAL A 1 177 ? 6.902 4.344 10.099 1.00 95.94 177 VAL A O 1
ATOM 1450 N N . ILE A 1 178 ? 5.565 5.457 8.677 1.00 95.56 178 ILE A N 1
ATOM 1451 C CA . ILE A 1 178 ? 6.198 6.769 8.825 1.00 95.56 178 ILE A CA 1
ATOM 1452 C C . ILE A 1 178 ? 5.168 7.747 9.387 1.00 95.56 178 ILE A C 1
ATOM 1454 O O . ILE A 1 178 ? 4.034 7.805 8.915 1.00 95.56 178 ILE A O 1
ATOM 1458 N N . VAL A 1 179 ? 5.564 8.505 10.406 1.00 95.38 179 VAL A N 1
ATOM 1459 C CA . VAL A 1 179 ? 4.798 9.624 10.958 1.00 95.38 179 VAL A CA 1
ATOM 1460 C C . VAL A 1 179 ? 5.588 10.894 10.715 1.00 95.38 179 VAL A C 1
ATOM 1462 O O . VAL A 1 179 ? 6.655 11.078 11.306 1.00 95.38 179 VAL A O 1
ATOM 1465 N N . ASP A 1 180 ? 5.051 11.751 9.857 1.00 93.62 180 ASP A N 1
ATOM 1466 C CA . ASP A 1 180 ? 5.593 13.073 9.580 1.00 93.62 180 ASP A CA 1
ATOM 1467 C C . ASP A 1 180 ? 4.751 14.137 10.301 1.00 93.62 180 ASP A C 1
ATOM 1469 O O . ASP A 1 180 ? 3.575 14.295 9.975 1.00 93.62 180 ASP A O 1
ATOM 1473 N N . PRO A 1 181 ? 5.297 14.855 11.294 1.00 93.25 181 PRO A N 1
ATOM 1474 C CA . PRO A 1 181 ? 4.558 15.888 12.016 1.00 93.25 181 PRO A CA 1
ATOM 1475 C C . PRO A 1 181 ? 4.299 17.175 11.213 1.00 93.25 181 PRO A C 1
ATOM 1477 O O . PRO A 1 181 ? 3.414 17.947 11.591 1.00 93.25 181 PRO A O 1
ATOM 1480 N N . TYR A 1 182 ? 5.066 17.428 10.143 1.00 92.19 182 TYR A N 1
ATOM 1481 C CA . TYR A 1 182 ? 5.032 18.681 9.378 1.00 92.19 182 TYR A CA 1
ATOM 1482 C C . TYR A 1 182 ? 5.190 18.426 7.860 1.00 92.19 182 TYR A C 1
ATOM 1484 O O . TYR A 1 182 ? 6.211 18.812 7.286 1.00 92.19 182 TYR A O 1
ATOM 1492 N N . PRO A 1 183 ? 4.193 17.822 7.183 1.00 86.69 183 PRO A N 1
ATOM 1493 C CA . PRO A 1 183 ? 4.323 17.372 5.794 1.00 86.69 183 PRO A CA 1
ATOM 1494 C C . PRO A 1 183 ? 4.433 18.508 4.763 1.00 86.69 183 PRO A C 1
ATOM 1496 O O . PRO A 1 183 ? 5.126 18.357 3.759 1.00 86.69 183 PRO A O 1
ATOM 1499 N N . GLU A 1 184 ? 3.752 19.643 4.968 1.00 84.19 184 GLU A N 1
ATOM 1500 C CA . GLU A 1 184 ? 3.765 20.757 4.002 1.00 84.19 184 GLU A CA 1
ATOM 1501 C C . GLU A 1 184 ? 4.882 21.772 4.273 1.00 84.19 184 GLU A C 1
ATOM 1503 O O . GLU A 1 184 ? 5.638 22.139 3.371 1.00 84.19 184 GLU A O 1
ATOM 1508 N N . ALA A 1 185 ? 4.973 22.266 5.510 1.00 79.38 185 ALA A N 1
ATOM 1509 C CA . ALA A 1 185 ? 5.932 23.291 5.898 1.00 79.38 185 ALA A CA 1
ATOM 1510 C C . ALA A 1 185 ? 6.237 23.248 7.400 1.00 79.38 185 ALA A C 1
ATOM 1512 O O . ALA A 1 185 ? 5.368 22.985 8.235 1.00 79.38 185 ALA A O 1
ATOM 1513 N N . SER A 1 186 ? 7.477 23.588 7.758 1.00 76.94 186 SER A N 1
ATOM 1514 C CA . SER A 1 186 ? 7.921 23.670 9.149 1.00 76.94 186 SER A CA 1
ATOM 1515 C C . SER A 1 186 ? 7.157 24.769 9.901 1.00 76.94 186 SER A C 1
ATOM 1517 O O . SER A 1 186 ? 7.274 25.947 9.567 1.00 76.94 186 SER A O 1
ATOM 1519 N N . GLY A 1 187 ? 6.391 24.391 10.931 1.00 79.62 187 GLY A N 1
ATOM 1520 C CA . GLY A 1 187 ? 5.700 25.322 11.836 1.00 79.62 187 GLY A CA 1
ATOM 1521 C C . GLY A 1 187 ? 4.183 25.141 11.946 1.00 79.62 187 GLY A C 1
ATOM 1522 O O . GLY A 1 187 ? 3.607 25.586 12.938 1.00 79.62 187 GLY A O 1
ATOM 1523 N N . LEU A 1 188 ? 3.536 24.453 10.997 1.00 88.06 188 LEU A N 1
ATOM 1524 C CA . LEU A 1 188 ? 2.122 24.072 11.097 1.00 88.06 188 LEU A CA 1
ATOM 1525 C C . LEU A 1 188 ? 2.009 22.588 11.454 1.00 88.06 188 LEU A C 1
ATOM 1527 O O . LEU A 1 188 ? 2.254 21.733 10.612 1.00 88.06 188 LEU A O 1
ATOM 1531 N N . HIS A 1 189 ? 1.653 22.287 12.704 1.00 89.06 189 HIS A N 1
ATOM 1532 C CA . HIS A 1 189 ? 1.532 20.908 13.182 1.00 89.06 189 HIS A CA 1
ATOM 1533 C C . HIS A 1 189 ? 0.289 20.224 12.585 1.00 89.06 189 HIS A C 1
ATOM 1535 O O . HIS A 1 189 ? -0.817 20.362 13.120 1.00 89.06 189 HIS A O 1
ATOM 1541 N N . ASP A 1 190 ? 0.498 19.470 11.507 1.00 90.88 190 ASP A N 1
ATOM 1542 C CA . ASP A 1 190 ? -0.510 18.659 10.819 1.00 90.88 190 ASP A CA 1
ATOM 1543 C C . ASP A 1 190 ? 0.043 17.247 10.561 1.00 90.88 190 ASP A C 1
ATOM 1545 O O . ASP A 1 190 ? 0.615 16.974 9.507 1.00 90.88 190 ASP A O 1
ATOM 1549 N N . PRO A 1 191 ? -0.027 16.353 11.558 1.00 92.69 191 PRO A N 1
ATOM 1550 C CA . PRO A 1 191 ? 0.728 15.117 11.524 1.00 92.69 191 PRO A CA 1
ATOM 1551 C C . PRO A 1 191 ? 0.098 14.090 10.574 1.00 92.69 191 PRO A C 1
ATOM 1553 O O . PRO A 1 191 ? -1.083 13.747 10.674 1.00 92.69 191 PRO A O 1
ATOM 1556 N N . LEU A 1 192 ? 0.926 13.538 9.692 1.00 93.25 192 LEU A N 1
ATOM 1557 C CA . LEU A 1 192 ? 0.556 12.586 8.659 1.00 93.25 192 LEU A CA 1
ATOM 1558 C C . LEU A 1 192 ? 1.147 11.205 8.958 1.00 93.25 192 LEU A C 1
ATOM 1560 O O . LEU A 1 192 ? 2.358 11.036 9.082 1.00 93.25 192 LEU A O 1
ATOM 1564 N N . LEU A 1 193 ? 0.278 10.197 9.035 1.00 94.62 193 LEU A N 1
ATOM 1565 C CA . LEU A 1 193 ? 0.658 8.789 9.149 1.00 94.62 193 LEU A CA 1
ATOM 1566 C C . LEU A 1 193 ? 0.597 8.131 7.770 1.00 94.62 193 LEU A C 1
ATOM 1568 O O . LEU A 1 193 ? -0.474 8.062 7.166 1.00 94.62 193 LEU A O 1
ATOM 1572 N N . GLN A 1 194 ? 1.724 7.604 7.301 1.00 93.75 194 GLN A N 1
ATOM 1573 C CA . GLN A 1 194 ? 1.829 6.900 6.027 1.00 93.75 194 GLN A CA 1
ATOM 1574 C C . GLN A 1 194 ? 2.330 5.474 6.239 1.00 93.75 194 GLN A C 1
ATOM 1576 O O . GLN A 1 194 ? 3.331 5.237 6.915 1.00 93.75 194 GLN A O 1
ATOM 1581 N N . LEU A 1 195 ? 1.631 4.520 5.630 1.00 94.44 195 LEU A N 1
ATOM 1582 C CA . LEU A 1 195 ? 2.135 3.168 5.437 1.00 94.44 195 LEU A CA 1
ATOM 1583 C C . LEU A 1 195 ? 2.724 3.083 4.032 1.00 94.44 195 LEU A C 1
ATOM 1585 O O . LEU A 1 195 ? 1.996 3.199 3.047 1.00 94.44 195 LEU A O 1
ATOM 1589 N N . CYS A 1 196 ? 4.032 2.876 3.948 1.00 94.19 196 CYS A N 1
ATOM 1590 C CA . CYS A 1 196 ? 4.755 2.842 2.687 1.00 94.19 196 CYS A CA 1
ATOM 1591 C C . CYS A 1 196 ? 5.168 1.405 2.362 1.00 94.19 196 CYS A C 1
ATOM 1593 O O . CYS A 1 196 ? 5.829 0.745 3.165 1.00 94.19 196 CYS A O 1
ATOM 1595 N N . CYS A 1 197 ? 4.796 0.939 1.170 1.00 92.38 197 CYS A N 1
ATOM 1596 C CA . CYS A 1 197 ? 5.324 -0.292 0.593 1.00 92.38 197 CYS A CA 1
ATOM 1597 C C . CYS A 1 197 ? 6.677 0.011 -0.064 1.00 92.38 197 CYS A C 1
ATOM 1599 O O . CYS A 1 197 ? 6.764 0.872 -0.940 1.00 92.38 197 CYS A O 1
ATOM 1601 N N . LEU A 1 198 ? 7.725 -0.675 0.380 1.00 92.62 198 LEU A N 1
ATOM 1602 C CA . LEU A 1 198 ? 9.086 -0.572 -0.147 1.00 92.62 198 LEU A CA 1
ATOM 1603 C C . LEU A 1 198 ? 9.375 -1.649 -1.199 1.00 92.62 198 LEU A C 1
ATOM 1605 O O . LEU A 1 198 ? 10.280 -1.474 -2.013 1.00 92.62 198 LEU A O 1
ATOM 1609 N N . ASP A 1 199 ? 8.607 -2.740 -1.199 1.00 91.94 199 ASP A N 1
ATOM 1610 C CA . ASP A 1 199 ? 8.788 -3.864 -2.112 1.00 91.94 199 ASP A CA 1
ATOM 1611 C C . ASP A 1 199 ? 7.687 -3.925 -3.184 1.00 91.94 199 ASP A C 1
ATOM 1613 O O . ASP A 1 199 ? 6.583 -4.436 -2.982 1.00 91.94 199 ASP A O 1
ATOM 1617 N N . ALA A 1 200 ? 8.014 -3.428 -4.378 1.00 90.31 200 ALA A N 1
ATOM 1618 C CA . ALA A 1 200 ? 7.119 -3.471 -5.532 1.00 90.31 200 ALA A CA 1
ATOM 1619 C C . ALA A 1 200 ? 6.905 -4.893 -6.087 1.00 90.31 200 ALA A C 1
ATOM 1621 O O . ALA A 1 200 ? 5.959 -5.119 -6.851 1.00 90.31 200 ALA A O 1
ATOM 1622 N N . SER A 1 201 ? 7.758 -5.857 -5.725 1.00 90.19 201 SER A N 1
ATOM 1623 C CA . SER A 1 201 ? 7.652 -7.227 -6.219 1.00 90.19 201 SER A CA 1
ATOM 1624 C C . SER A 1 201 ? 6.415 -7.949 -5.687 1.00 90.19 201 SER A C 1
ATOM 1626 O O . SER A 1 201 ? 5.814 -8.719 -6.434 1.00 90.19 201 SER A O 1
ATOM 1628 N N . LEU A 1 202 ? 5.946 -7.607 -4.480 1.00 87.88 202 LEU A N 1
ATOM 1629 C CA . LEU A 1 202 ? 4.723 -8.160 -3.883 1.00 87.88 202 LEU A CA 1
ATOM 1630 C C . LEU A 1 202 ? 3.504 -7.990 -4.802 1.00 87.88 202 LEU A C 1
ATOM 1632 O O . LEU A 1 202 ? 2.753 -8.934 -5.051 1.00 87.88 202 LEU A O 1
ATOM 1636 N N . ALA A 1 203 ? 3.339 -6.797 -5.380 1.00 85.50 203 ALA A N 1
ATOM 1637 C CA . ALA A 1 203 ? 2.244 -6.520 -6.306 1.00 85.50 203 ALA A CA 1
ATOM 1638 C C . ALA A 1 203 ? 2.410 -7.276 -7.638 1.00 85.50 203 ALA A C 1
ATOM 1640 O O . ALA A 1 203 ? 1.443 -7.816 -8.183 1.00 85.50 203 ALA A O 1
ATOM 1641 N N . MET A 1 204 ? 3.636 -7.348 -8.163 1.00 87.38 204 MET A N 1
ATOM 1642 C CA . MET A 1 204 ? 3.915 -8.022 -9.434 1.00 87.38 204 MET A CA 1
ATOM 1643 C C . MET A 1 204 ? 3.843 -9.545 -9.345 1.00 87.38 204 MET A C 1
ATOM 1645 O O . MET A 1 204 ? 3.464 -10.192 -10.324 1.00 87.38 204 MET A O 1
ATOM 1649 N N . GLN A 1 205 ? 4.141 -10.125 -8.184 1.00 86.69 205 GLN A N 1
ATOM 1650 C CA . GLN A 1 205 ? 4.122 -11.566 -7.959 1.00 86.69 205 GLN A CA 1
ATOM 1651 C C . GLN A 1 205 ? 2.761 -12.184 -8.305 1.00 86.69 205 GLN A C 1
ATOM 1653 O O . GLN A 1 205 ? 2.714 -13.253 -8.913 1.00 86.69 205 GLN A O 1
ATOM 1658 N N . GLN A 1 206 ? 1.658 -11.490 -8.006 1.00 84.69 206 GLN A N 1
ATOM 1659 C CA . GLN A 1 206 ? 0.303 -11.944 -8.349 1.00 84.69 206 GLN A CA 1
ATOM 1660 C C . GLN A 1 206 ? 0.064 -12.026 -9.857 1.00 84.69 206 GLN A C 1
ATOM 1662 O O . GLN A 1 206 ? -0.622 -12.921 -10.349 1.00 84.69 206 GLN A O 1
ATOM 1667 N N . VAL A 1 207 ? 0.616 -11.077 -10.611 1.00 86.12 207 VAL A N 1
ATOM 1668 C CA . VAL A 1 207 ? 0.476 -11.047 -12.069 1.00 86.12 207 VAL A CA 1
ATOM 1669 C C . VAL A 1 207 ? 1.302 -12.177 -12.682 1.00 86.12 207 VAL A C 1
ATOM 1671 O O . VAL A 1 207 ? 0.814 -12.912 -13.539 1.00 86.12 207 VAL A O 1
ATOM 1674 N N . LEU A 1 208 ? 2.536 -12.346 -12.209 1.00 86.69 208 LEU A N 1
ATOM 1675 C CA . LEU A 1 208 ? 3.475 -13.342 -12.722 1.00 86.69 208 LEU A CA 1
ATOM 1676 C C . LEU A 1 208 ? 3.061 -14.782 -12.393 1.00 86.69 208 LEU A C 1
ATOM 1678 O O . LEU A 1 208 ? 3.302 -15.675 -13.199 1.00 86.69 208 LEU A O 1
ATOM 1682 N N . SER A 1 209 ? 2.423 -15.020 -11.244 1.00 85.94 209 SER A N 1
ATOM 1683 C CA . SER A 1 209 ? 1.922 -16.349 -10.869 1.00 85.94 209 SER A CA 1
ATOM 1684 C C . SER A 1 209 ? 0.643 -16.730 -11.621 1.00 85.94 209 SER A C 1
ATOM 1686 O O . SER A 1 209 ? 0.432 -17.901 -11.940 1.00 85.94 209 SER A O 1
ATOM 1688 N N . ARG A 1 210 ? -0.209 -15.746 -11.935 1.00 86.12 210 ARG A N 1
ATOM 1689 C CA . ARG A 1 210 ? -1.510 -15.971 -12.574 1.00 86.12 210 ARG A CA 1
ATOM 1690 C C . ARG A 1 210 ? -1.415 -16.189 -14.080 1.00 86.12 210 ARG A C 1
ATOM 1692 O O . ARG A 1 210 ? -2.195 -16.964 -14.636 1.00 86.12 210 ARG A O 1
ATOM 1699 N N . PHE A 1 211 ? -0.514 -15.485 -14.758 1.00 88.25 211 PHE A N 1
ATOM 1700 C CA . PHE A 1 211 ? -0.422 -15.517 -16.215 1.00 88.25 211 PHE A CA 1
ATOM 1701 C C . PHE A 1 211 ? 0.815 -16.277 -16.680 1.00 88.25 211 PHE A C 1
ATOM 1703 O O . PHE A 1 211 ? 1.932 -15.997 -16.270 1.00 88.25 211 PHE A O 1
ATOM 1710 N N . LYS A 1 212 ? 0.619 -17.201 -17.626 1.00 89.00 212 LYS A N 1
ATOM 1711 C CA . LYS A 1 212 ? 1.708 -18.014 -18.189 1.00 89.00 212 LYS A CA 1
ATOM 1712 C C . LYS A 1 212 ? 2.766 -17.188 -18.934 1.00 89.00 212 LYS A C 1
ATOM 1714 O O . LYS A 1 212 ? 3.924 -17.583 -18.979 1.00 89.00 212 LYS A O 1
ATOM 1719 N N . SER A 1 213 ? 2.361 -16.095 -19.579 1.00 90.88 213 SER A N 1
ATOM 1720 C CA . SER A 1 213 ? 3.248 -15.229 -20.358 1.00 90.88 213 SER A CA 1
ATOM 1721 C C . SER A 1 213 ? 2.857 -13.775 -20.146 1.00 90.88 213 SER A C 1
ATOM 1723 O O . SER A 1 213 ? 1.728 -13.391 -20.448 1.00 90.88 213 SER A O 1
ATOM 1725 N N . VAL A 1 214 ? 3.806 -12.973 -19.670 1.00 90.94 214 VAL A N 1
ATOM 1726 C CA . VAL A 1 214 ? 3.661 -11.530 -19.454 1.00 90.94 214 VAL A CA 1
ATOM 1727 C C . VAL A 1 214 ? 4.696 -10.823 -20.322 1.00 90.94 214 VAL A C 1
ATOM 1729 O O . VAL A 1 214 ? 5.882 -11.131 -20.243 1.00 90.94 214 VAL A O 1
ATOM 1732 N N . ILE A 1 215 ? 4.249 -9.898 -21.173 1.00 92.69 215 ILE A N 1
ATOM 1733 C CA . ILE A 1 215 ? 5.121 -9.120 -22.060 1.00 92.69 215 ILE A CA 1
ATOM 1734 C C . ILE A 1 215 ? 5.083 -7.666 -21.593 1.00 92.69 215 ILE A C 1
ATOM 1736 O O . ILE A 1 215 ? 4.025 -7.039 -21.610 1.00 92.69 215 ILE A O 1
ATOM 1740 N N . LEU A 1 216 ? 6.236 -7.136 -21.183 1.00 90.94 216 LEU A N 1
ATOM 1741 C CA . LEU A 1 216 ? 6.392 -5.738 -20.788 1.00 90.94 216 LEU A CA 1
ATOM 1742 C C . LEU A 1 216 ? 6.988 -4.952 -21.957 1.00 90.94 216 LEU A C 1
ATOM 1744 O O . LEU A 1 216 ? 8.139 -5.163 -22.330 1.00 90.94 216 LEU A O 1
ATOM 1748 N N . THR A 1 217 ? 6.209 -4.042 -22.539 1.00 91.44 217 THR A N 1
ATOM 1749 C CA . THR A 1 217 ? 6.655 -3.182 -23.644 1.00 91.44 217 THR A CA 1
ATOM 1750 C C . THR A 1 217 ? 6.616 -1.723 -23.223 1.00 91.44 217 THR A C 1
ATOM 1752 O O . THR A 1 217 ? 5.572 -1.230 -22.800 1.00 91.44 217 THR A O 1
ATOM 1755 N N . SER A 1 218 ? 7.725 -1.008 -23.383 1.00 91.19 218 SER A N 1
ATOM 1756 C CA . SER A 1 218 ? 7.785 0.439 -23.183 1.00 91.19 218 SER A CA 1
ATOM 1757 C C . SER A 1 218 ? 8.838 1.045 -24.107 1.00 91.19 218 SER A C 1
ATOM 1759 O O . SER A 1 218 ? 9.863 0.424 -24.378 1.00 91.19 218 SER A O 1
ATOM 1761 N N . GLY A 1 219 ? 8.575 2.256 -24.604 1.00 90.06 21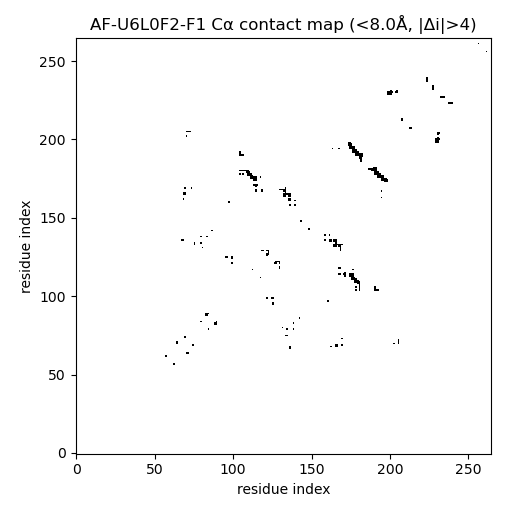9 GLY A N 1
ATOM 1762 C CA . GLY A 1 219 ? 9.507 2.995 -25.462 1.00 90.06 219 GLY A CA 1
ATOM 1763 C C . GLY A 1 219 ? 10.633 3.697 -24.697 1.00 90.06 219 GLY A C 1
ATOM 1764 O O . GLY A 1 219 ? 11.554 4.217 -25.316 1.00 90.06 219 GLY A O 1
ATOM 1765 N N . THR A 1 220 ? 10.561 3.730 -23.365 1.00 89.06 220 THR A N 1
ATOM 1766 C CA . THR A 1 220 ? 11.503 4.457 -22.496 1.00 89.06 220 THR A CA 1
ATOM 1767 C C . THR A 1 220 ? 12.060 3.588 -21.370 1.00 89.06 220 THR A C 1
ATOM 1769 O O . THR A 1 220 ? 12.630 4.109 -20.415 1.00 89.06 220 THR A O 1
ATOM 1772 N N . ILE A 1 221 ? 11.893 2.264 -21.452 1.00 88.75 221 ILE A N 1
ATOM 1773 C CA . ILE A 1 221 ? 12.418 1.338 -20.447 1.00 88.75 221 ILE A CA 1
ATOM 1774 C C . ILE A 1 221 ? 13.946 1.282 -20.540 1.00 88.75 221 ILE A C 1
ATOM 1776 O O . ILE A 1 221 ? 14.521 0.774 -21.500 1.00 88.75 221 ILE A O 1
ATOM 1780 N N . SER A 1 222 ? 14.617 1.872 -19.556 1.00 85.44 222 SER A N 1
ATOM 1781 C CA . SER A 1 222 ? 16.074 1.917 -19.494 1.00 85.44 222 SER A CA 1
ATOM 1782 C C . SER A 1 222 ? 16.532 2.141 -18.050 1.00 85.44 222 SER A C 1
ATOM 1784 O O . SER A 1 222 ? 15.984 3.022 -17.387 1.00 85.44 222 SER A O 1
ATOM 1786 N N . PRO A 1 223 ? 17.524 1.389 -17.543 1.00 90.69 223 PRO A N 1
ATOM 1787 C CA . PRO A 1 223 ? 18.157 0.225 -18.165 1.00 90.69 223 PRO A CA 1
ATOM 1788 C C . PRO A 1 223 ? 17.282 -1.040 -18.043 1.00 90.69 223 PRO A C 1
ATOM 1790 O O . PRO A 1 223 ? 16.597 -1.242 -17.040 1.00 90.69 223 PRO A O 1
ATOM 1793 N N . LEU A 1 224 ? 17.331 -1.923 -19.050 1.00 89.00 224 LEU A N 1
ATOM 1794 C CA . LEU A 1 224 ? 16.535 -3.165 -19.088 1.00 89.00 224 LEU A CA 1
ATOM 1795 C C . LEU A 1 224 ? 16.839 -4.127 -17.926 1.00 89.00 224 LEU A C 1
ATOM 1797 O O . LEU A 1 224 ? 15.969 -4.888 -17.515 1.00 89.00 224 LEU A O 1
ATOM 1801 N N . GLU A 1 225 ? 18.045 -4.067 -17.361 1.00 89.38 225 GLU A N 1
ATOM 1802 C CA . GLU A 1 225 ? 18.481 -4.934 -16.258 1.00 89.38 225 GLU A CA 1
ATOM 1803 C C . GLU A 1 225 ? 17.897 -4.558 -14.887 1.00 89.38 225 GLU A C 1
ATOM 1805 O O . GLU A 1 225 ? 17.944 -5.362 -13.955 1.00 89.38 225 GLU A O 1
ATOM 1810 N N . LEU A 1 226 ? 17.378 -3.336 -14.729 1.00 92.25 226 LEU A N 1
ATOM 1811 C CA . LEU A 1 226 ? 16.919 -2.832 -13.432 1.00 92.25 226 LEU A CA 1
ATOM 1812 C C . LEU A 1 226 ? 15.555 -3.408 -13.039 1.00 92.25 226 LEU A C 1
ATOM 1814 O O . LEU A 1 226 ? 15.361 -3.833 -11.902 1.00 92.25 226 LEU A O 1
ATOM 1818 N N . TYR A 1 227 ? 14.613 -3.444 -13.979 1.00 91.62 227 TYR A N 1
ATOM 1819 C CA . TYR A 1 227 ? 13.233 -3.862 -13.718 1.00 91.62 227 TYR A CA 1
ATOM 1820 C C . TYR A 1 227 ? 13.105 -5.312 -13.228 1.00 91.62 227 TYR A C 1
ATOM 1822 O O . TYR A 1 227 ? 12.381 -5.520 -12.255 1.00 91.62 227 TYR A O 1
ATOM 1830 N N . PRO A 1 228 ? 13.830 -6.296 -13.801 1.00 92.62 228 PRO A N 1
ATOM 1831 C CA . PRO A 1 228 ? 13.878 -7.658 -13.265 1.00 92.62 228 PRO A CA 1
ATOM 1832 C C . PRO A 1 228 ? 14.290 -7.722 -11.790 1.00 92.62 228 PRO A C 1
ATOM 1834 O O . PRO A 1 228 ? 13.732 -8.510 -11.031 1.00 92.62 228 PRO A O 1
ATOM 1837 N N . LYS A 1 229 ? 15.237 -6.868 -11.372 1.00 91.81 229 LYS A N 1
ATOM 1838 C CA . LYS A 1 229 ? 15.753 -6.829 -9.994 1.00 91.81 229 LYS A CA 1
ATOM 1839 C C . LYS A 1 229 ? 14.765 -6.189 -9.021 1.00 91.81 229 LYS A C 1
ATOM 1841 O O . LYS A 1 229 ? 14.600 -6.702 -7.926 1.00 91.81 229 LYS A O 1
ATOM 1846 N N . ILE A 1 230 ? 14.117 -5.089 -9.412 1.00 92.31 230 ILE A N 1
ATOM 1847 C CA . ILE A 1 230 ? 13.146 -4.383 -8.554 1.00 92.31 230 ILE A CA 1
ATOM 1848 C C . ILE A 1 230 ? 11.854 -5.191 -8.392 1.00 92.31 230 ILE A C 1
ATOM 1850 O O . ILE A 1 230 ? 11.264 -5.215 -7.319 1.00 92.31 230 ILE A O 1
ATOM 1854 N N . LEU A 1 231 ? 11.390 -5.830 -9.465 1.00 92.31 231 LEU A N 1
ATOM 1855 C CA . LEU A 1 231 ? 10.114 -6.547 -9.491 1.00 92.31 231 LEU A CA 1
ATOM 1856 C C . LEU A 1 231 ? 10.275 -8.057 -9.234 1.00 92.31 231 LEU A C 1
ATOM 1858 O O . LEU A 1 231 ? 9.309 -8.800 -9.389 1.00 92.31 231 LEU A O 1
ATOM 1862 N N . SER A 1 232 ? 11.482 -8.501 -8.869 1.00 90.81 232 SER A N 1
ATOM 1863 C CA . SER A 1 232 ? 11.844 -9.886 -8.535 1.00 90.81 232 SER A CA 1
ATOM 1864 C C . SER A 1 232 ? 11.370 -10.930 -9.556 1.00 90.81 232 SER A C 1
ATOM 1866 O O . SER A 1 232 ? 10.784 -11.950 -9.195 1.00 90.81 232 SER A O 1
ATOM 1868 N N . PHE A 1 233 ? 11.635 -10.702 -10.847 1.00 91.69 233 PHE A N 1
ATOM 1869 C CA . PHE A 1 233 ? 11.329 -11.670 -11.908 1.00 91.69 233 PHE A CA 1
ATOM 1870 C C . PHE A 1 233 ? 12.513 -11.905 -12.839 1.00 91.69 233 PHE A C 1
ATOM 1872 O O . PHE A 1 233 ? 13.401 -11.068 -12.970 1.00 91.69 233 PHE A O 1
ATOM 1879 N N . VAL A 1 234 ? 12.505 -13.047 -13.526 1.00 91.50 234 VAL A N 1
ATOM 1880 C CA . VAL A 1 234 ? 13.535 -13.402 -14.508 1.00 91.50 234 VAL A CA 1
ATOM 1881 C C . VAL A 1 234 ? 12.927 -13.321 -15.912 1.00 91.50 234 VAL A C 1
ATOM 1883 O O . VAL A 1 234 ? 12.097 -14.167 -16.253 1.00 91.50 234 VAL A O 1
ATOM 1886 N N . PRO A 1 235 ? 13.275 -12.311 -16.735 1.00 91.94 235 PRO A N 1
ATOM 1887 C CA . PRO A 1 235 ? 12.817 -12.250 -18.117 1.00 91.94 235 PRO A CA 1
ATOM 1888 C C . PRO A 1 235 ? 13.483 -13.348 -18.950 1.00 91.94 235 PRO A C 1
ATOM 1890 O O . PRO A 1 235 ? 14.684 -13.577 -18.841 1.00 91.94 235 PRO A O 1
ATOM 1893 N N . LEU A 1 236 ? 12.712 -13.983 -19.835 1.00 92.12 236 LEU A N 1
ATOM 1894 C CA . LEU A 1 236 ? 13.269 -14.881 -20.853 1.00 92.12 236 LEU A CA 1
ATOM 1895 C C . LEU A 1 236 ? 13.983 -14.091 -21.962 1.00 92.12 236 LEU A C 1
ATOM 1897 O O . LEU A 1 236 ? 15.006 -14.519 -22.481 1.00 92.12 236 LEU A O 1
ATOM 1901 N N . ILE A 1 237 ? 13.402 -12.950 -22.342 1.00 91.25 237 ILE A N 1
ATOM 1902 C CA . ILE A 1 237 ? 13.864 -12.077 -23.421 1.00 91.25 237 ILE A CA 1
ATOM 1903 C C . ILE A 1 237 ? 13.858 -10.651 -22.876 1.00 91.25 237 ILE A C 1
ATOM 1905 O O . ILE A 1 237 ? 12.841 -10.197 -22.347 1.00 91.25 237 ILE A O 1
ATOM 1909 N N . ALA A 1 238 ? 14.980 -9.952 -23.012 1.00 91.62 238 ALA A N 1
ATOM 1910 C CA . ALA A 1 238 ? 15.120 -8.545 -22.662 1.00 91.62 238 ALA A CA 1
ATOM 1911 C C . ALA A 1 238 ? 15.886 -7.852 -23.790 1.00 91.62 238 ALA A C 1
ATOM 1913 O O . ALA A 1 238 ? 17.107 -7.923 -23.852 1.00 91.62 238 ALA A O 1
ATOM 1914 N N . GLU A 1 239 ? 15.147 -7.214 -24.696 1.00 89.69 239 GLU A N 1
ATOM 1915 C CA . GLU A 1 239 ? 15.691 -6.644 -25.930 1.00 89.69 239 GLU A CA 1
ATOM 1916 C C . GLU A 1 239 ? 15.311 -5.171 -26.048 1.00 89.69 239 GLU A C 1
ATOM 1918 O O . GLU A 1 239 ? 14.171 -4.783 -25.773 1.00 89.69 239 GLU A O 1
ATOM 1923 N N . SER A 1 240 ? 16.266 -4.349 -26.478 1.00 90.88 240 SER A N 1
ATOM 1924 C CA . SER A 1 240 ? 16.026 -2.962 -26.861 1.00 90.88 240 SER A CA 1
ATOM 1925 C C . SER A 1 240 ? 16.114 -2.841 -28.377 1.00 90.88 240 SER A C 1
ATOM 1927 O O . SER A 1 240 ? 17.111 -3.193 -29.003 1.00 90.88 240 SER A O 1
ATOM 1929 N N . PHE A 1 241 ? 15.051 -2.321 -28.986 1.00 89.31 241 PHE A N 1
ATOM 1930 C CA . PHE A 1 241 ? 15.031 -2.073 -30.421 1.00 89.31 241 PHE A CA 1
ATOM 1931 C C . PHE A 1 241 ? 15.430 -0.618 -30.677 1.00 89.31 241 PHE A C 1
ATOM 1933 O O . PHE A 1 241 ? 14.718 0.286 -30.225 1.00 89.31 241 PHE A O 1
ATOM 1940 N N . PRO A 1 242 ? 16.554 -0.353 -31.370 1.00 83.81 242 PRO A N 1
ATOM 1941 C CA . PRO A 1 242 ? 16.927 1.010 -31.709 1.00 83.81 242 PRO A CA 1
ATOM 1942 C C . PRO A 1 242 ? 15.869 1.612 -32.633 1.00 83.81 242 PRO A C 1
ATOM 1944 O O . PRO A 1 242 ? 15.384 0.968 -33.566 1.00 83.81 242 PRO A O 1
ATOM 1947 N N . VAL A 1 243 ? 15.511 2.868 -32.380 1.00 80.81 243 VAL A N 1
ATOM 1948 C CA . VAL A 1 243 ? 14.553 3.582 -33.222 1.00 80.81 243 VAL A CA 1
ATOM 1949 C C . VAL A 1 243 ? 15.224 3.905 -34.558 1.00 80.81 243 VAL A C 1
ATOM 1951 O O . VAL A 1 243 ? 16.164 4.695 -34.610 1.00 80.81 243 VAL A O 1
ATOM 1954 N N . SER A 1 244 ? 14.725 3.331 -35.651 1.00 79.12 244 SER A N 1
ATOM 1955 C CA . SER A 1 244 ? 15.106 3.736 -37.005 1.00 79.12 244 SER A CA 1
ATOM 1956 C C . SER A 1 244 ? 14.172 4.849 -37.490 1.00 79.12 244 SER A C 1
ATOM 1958 O O . SER A 1 244 ? 12.993 4.599 -37.744 1.00 79.12 244 SER A O 1
ATOM 1960 N N . MET A 1 245 ? 14.681 6.074 -37.629 1.00 79.19 245 MET A N 1
ATOM 1961 C CA . MET A 1 245 ? 13.961 7.176 -38.281 1.00 79.19 245 MET A CA 1
ATOM 1962 C C . MET A 1 245 ? 14.670 7.573 -39.577 1.00 79.19 245 MET A C 1
ATOM 1964 O O . MET A 1 245 ? 15.893 7.664 -39.609 1.00 79.19 245 MET A O 1
ATOM 1968 N N . GLU A 1 246 ? 13.908 7.859 -40.636 1.00 80.62 246 GLU A N 1
ATOM 1969 C CA . GLU A 1 246 ? 14.450 8.328 -41.927 1.00 80.62 246 GLU A CA 1
ATOM 1970 C C . GLU A 1 246 ? 15.106 9.716 -41.834 1.00 80.62 246 GLU A C 1
ATOM 1972 O O . GLU A 1 246 ? 15.898 10.105 -42.691 1.00 80.62 246 GLU A O 1
ATOM 1977 N N . ARG A 1 247 ? 14.758 10.488 -40.799 1.00 82.62 247 ARG A N 1
ATOM 1978 C CA . ARG A 1 247 ? 15.284 11.827 -40.527 1.00 82.62 247 ARG A CA 1
ATOM 1979 C C . ARG A 1 247 ? 15.652 11.943 -39.054 1.00 82.62 247 ARG A C 1
ATOM 1981 O O . ARG A 1 247 ? 15.002 11.346 -38.199 1.00 82.62 247 ARG A O 1
ATOM 1988 N N . ALA A 1 248 ? 16.660 12.758 -38.755 1.00 75.19 248 ALA A N 1
ATOM 1989 C CA . ALA A 1 248 ? 16.989 13.138 -37.386 1.00 75.19 248 ALA A CA 1
ATOM 1990 C C . ALA A 1 248 ? 15.888 14.061 -36.830 1.00 75.19 248 ALA A C 1
ATOM 1992 O O . ALA A 1 248 ? 15.954 15.279 -36.968 1.00 75.19 248 ALA A O 1
ATOM 1993 N N . CYS A 1 249 ? 14.841 13.473 -36.251 1.00 75.25 249 CYS A N 1
ATOM 1994 C CA . CYS A 1 249 ? 13.691 14.214 -35.724 1.00 75.25 249 CYS A CA 1
ATOM 1995 C C . CYS A 1 249 ? 13.919 14.781 -34.311 1.00 75.25 249 CYS A C 1
ATOM 1997 O O . CYS A 1 249 ? 13.117 15.591 -33.856 1.00 75.25 249 CYS A O 1
ATOM 1999 N N . PHE A 1 250 ? 14.991 14.377 -33.617 1.00 80.12 250 PHE A N 1
ATOM 2000 C CA . PHE A 1 250 ? 15.281 14.792 -32.242 1.00 80.12 250 PHE A CA 1
ATOM 2001 C C . PHE A 1 250 ? 16.788 14.982 -32.030 1.00 80.12 250 PHE A C 1
ATOM 2003 O O . PHE A 1 250 ? 17.583 14.140 -32.440 1.00 80.12 250 PHE A O 1
ATOM 2010 N N . CYS A 1 251 ? 17.177 16.078 -31.371 1.00 83.56 251 CYS A N 1
ATOM 2011 C CA . CYS A 1 251 ? 18.561 16.381 -30.997 1.00 83.56 251 CYS A CA 1
ATOM 2012 C C . CYS A 1 251 ? 18.600 16.790 -29.515 1.00 83.56 251 CYS A C 1
ATOM 2014 O O . CYS A 1 251 ? 18.551 17.983 -29.204 1.00 83.56 251 CYS A O 1
ATOM 2016 N N . PRO A 1 252 ? 18.586 15.823 -28.578 1.00 88.00 252 PRO A N 1
ATOM 2017 C CA . PRO A 1 252 ? 18.705 16.139 -27.163 1.00 88.00 252 PRO A CA 1
ATOM 2018 C C . PRO A 1 252 ? 20.106 16.698 -26.880 1.00 88.00 252 PRO A C 1
ATOM 2020 O O . PRO A 1 252 ? 21.112 16.070 -27.203 1.00 88.00 252 PRO A O 1
ATOM 2023 N N . MET A 1 253 ? 20.171 17.880 -26.269 1.00 89.88 253 MET A N 1
ATOM 2024 C CA . MET A 1 253 ? 21.414 18.533 -25.855 1.00 89.88 253 MET A CA 1
ATOM 2025 C C . MET A 1 253 ? 21.362 18.789 -24.352 1.00 89.88 253 MET A C 1
ATOM 2027 O O . MET A 1 253 ? 20.392 19.352 -23.850 1.00 89.88 253 MET A O 1
ATOM 2031 N N . ILE A 1 254 ? 22.415 18.395 -23.638 1.00 86.69 254 ILE A N 1
ATOM 2032 C CA . ILE A 1 254 ? 22.570 18.689 -22.212 1.00 86.69 254 ILE A CA 1
ATOM 2033 C C . ILE A 1 254 ? 23.453 19.930 -22.093 1.00 86.69 254 ILE A C 1
ATOM 2035 O O . ILE A 1 254 ? 24.637 19.885 -22.423 1.00 86.69 254 ILE A O 1
ATOM 2039 N N . VAL A 1 255 ? 22.885 21.038 -21.622 1.00 87.12 255 VAL A N 1
ATOM 2040 C CA . VAL A 1 255 ? 23.625 22.279 -21.355 1.00 87.12 255 VAL A CA 1
ATOM 2041 C C . VAL A 1 255 ? 23.782 22.417 -19.844 1.00 87.12 255 VAL A C 1
ATOM 2043 O O . VAL A 1 255 ? 22.816 22.685 -19.139 1.00 87.12 255 VAL A O 1
ATOM 2046 N N . ALA A 1 256 ? 24.995 22.183 -19.338 1.00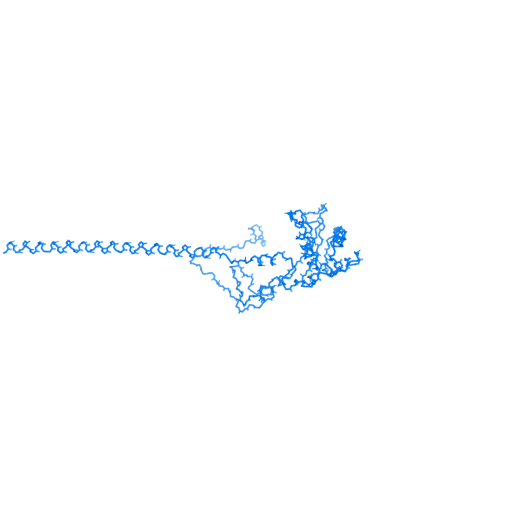 78.31 256 ALA A N 1
ATOM 2047 C CA . ALA A 1 256 ? 25.260 22.137 -17.897 1.00 78.31 256 ALA A CA 1
ATOM 2048 C C . ALA A 1 256 ? 25.500 23.520 -17.260 1.00 78.31 256 ALA A C 1
ATOM 2050 O O . ALA A 1 256 ? 25.227 23.700 -16.076 1.00 78.31 256 ALA A O 1
ATOM 2051 N N . ARG A 1 257 ? 26.037 24.491 -18.012 1.00 80.62 257 ARG A N 1
ATOM 2052 C CA . ARG A 1 257 ? 26.326 25.857 -17.538 1.00 80.62 257 ARG A CA 1
ATOM 2053 C C . ARG A 1 257 ? 26.097 26.887 -18.641 1.00 80.62 257 ARG A C 1
ATOM 2055 O O . ARG A 1 257 ? 26.249 26.572 -19.820 1.00 80.62 257 ARG A O 1
ATOM 2062 N N . GLY A 1 258 ? 25.775 28.115 -18.234 1.00 77.25 258 GLY A N 1
ATOM 2063 C CA . GLY A 1 258 ? 25.831 29.291 -19.100 1.00 77.25 258 GLY A CA 1
ATOM 2064 C C . GLY A 1 258 ? 27.273 29.653 -19.475 1.00 77.25 258 GLY A C 1
ATOM 2065 O O . GLY A 1 258 ? 28.232 29.211 -18.835 1.00 77.25 258 GLY A O 1
ATOM 2066 N N . ALA A 1 259 ? 27.429 30.451 -20.533 1.00 72.00 259 ALA A N 1
ATOM 2067 C CA . ALA A 1 259 ? 28.731 30.876 -21.061 1.00 72.00 259 ALA A CA 1
ATOM 2068 C C . ALA A 1 259 ? 29.589 31.674 -20.051 1.00 72.00 259 ALA A C 1
ATOM 2070 O O . ALA A 1 259 ? 30.793 31.823 -20.230 1.00 72.00 259 ALA A O 1
ATOM 2071 N N . ASP A 1 260 ? 28.968 32.178 -18.990 1.00 71.00 260 ASP A N 1
ATOM 2072 C CA . ASP A 1 260 ? 29.503 33.053 -17.953 1.00 71.00 260 ASP A CA 1
ATOM 2073 C C . ASP A 1 260 ? 30.237 32.325 -16.809 1.00 71.00 260 ASP A C 1
ATOM 2075 O O . ASP A 1 260 ? 30.964 32.968 -16.055 1.00 71.00 260 ASP A O 1
ATOM 2079 N N . GLN A 1 261 ? 30.111 30.995 -16.689 1.00 67.50 261 GLN A N 1
ATOM 2080 C CA . GLN A 1 261 ? 30.695 30.215 -15.579 1.00 67.50 261 GLN A CA 1
ATOM 2081 C C . GLN A 1 261 ? 31.790 29.207 -15.984 1.00 67.50 261 GLN A C 1
ATOM 2083 O O . GLN A 1 261 ? 32.042 28.225 -15.270 1.00 67.50 261 GLN A O 1
ATOM 2088 N N . VAL A 1 262 ? 32.463 29.432 -17.117 1.00 63.84 262 VAL A N 1
ATOM 2089 C CA . VAL A 1 262 ? 33.700 28.717 -17.478 1.00 63.84 262 VAL A CA 1
ATOM 2090 C C . VAL A 1 262 ? 34.880 29.512 -16.915 1.00 63.84 262 VAL A C 1
ATOM 2092 O O . VAL A 1 262 ? 35.096 30.654 -17.317 1.00 63.84 262 VAL A O 1
ATOM 2095 N N . LEU A 1 263 ? 35.604 28.935 -15.946 1.00 53.69 263 LEU A N 1
ATOM 2096 C CA . LEU A 1 263 ? 36.792 29.540 -15.331 1.00 53.69 263 LEU A CA 1
ATOM 2097 C C . LEU A 1 263 ? 37.730 30.102 -16.412 1.00 53.69 263 LEU A C 1
ATOM 2099 O O . LEU A 1 263 ? 38.166 29.366 -17.297 1.00 53.69 263 LEU A O 1
ATOM 2103 N N . LYS A 1 264 ? 38.061 31.395 -16.310 1.00 51.72 264 LYS A N 1
ATOM 2104 C CA . LYS A 1 264 ? 39.222 31.952 -17.010 1.00 51.72 264 LYS A CA 1
ATOM 2105 C C . LYS A 1 264 ? 40.498 31.326 -16.414 1.00 51.72 264 LYS A C 1
ATOM 2107 O O . LYS A 1 264 ? 40.556 31.226 -15.187 1.00 51.72 264 LYS A O 1
ATOM 2112 N N . PRO A 1 265 ? 41.451 30.886 -17.256 1.00 55.34 265 PRO A N 1
ATOM 2113 C CA . PRO A 1 265 ? 42.749 30.375 -16.817 1.00 55.34 265 PRO A CA 1
ATOM 2114 C C . PRO A 1 265 ? 43.588 31.444 -16.110 1.00 55.34 265 PRO A C 1
ATOM 2116 O O . PRO A 1 265 ? 43.372 32.649 -16.388 1.00 55.34 265 PRO A O 1
#

pLDDT: mean 82.75, std 12.74, range [45.53, 95.94]

Secondary structure (DSSP, 8-state):
-HHHHHHHHHHHHHHHHHHHHHHHHHHHHHHHHHHHHHHHHHHHHHHHHHHTTS-----HHHHHHTTSSS-GGGS--S---GGGSSHHHHHHHHHHHHHHHHHHT--SS-EEE-HHHHHHHHHHHH---GGGGGGHHHHHHHHHHHTT-S--GGGHHHHHHHHHHHHHHH--SSEEEEEES-SSSTTS---EEEEEE--THHHHHHHHHH-S------SS---TTHHHHHTT---S---------SS---------S-GGGS---

Mean predicted aligned error: 14.61 Å

Radius of gyration: 36.49 Å; Cα contacts (8 Å, |Δi|>4): 175; chains: 1; bounding box: 70×51×132 Å

Solvent-accessible surface area (backbone atoms only — not comparable to full-atom values): 16194 Å² total; per-residue (Å²): 109,79,66,60,53,54,52,52,53,49,52,52,51,51,51,52,53,51,52,52,51,54,54,50,51,52,51,51,54,50,51,53,52,52,52,52,52,53,51,53,52,51,50,53,53,50,52,52,53,54,58,67,66,56,58,83,83,72,46,68,69,55,55,56,56,70,69,46,89,52,57,81,90,68,51,73,83,65,77,79,56,77,78,53,65,47,66,71,48,36,54,54,47,52,53,51,51,53,54,48,50,63,54,70,54,72,48,88,57,79,42,76,43,46,28,62,58,50,39,52,53,44,28,70,75,67,75,45,70,48,76,59,29,47,46,34,40,64,51,50,52,54,50,44,61,75,66,63,64,85,68,60,77,86,45,43,71,59,49,51,54,24,39,52,38,19,44,45,47,66,45,54,74,54,36,39,38,36,36,36,22,45,76,90,46,93,88,55,87,54,59,44,79,43,81,45,79,74,48,62,22,70,70,45,47,59,55,62,74,72,41,97,77,83,85,89,84,67,97,77,71,70,64,76,77,51,56,36,66,60,40,70,49,83,75,95,73,88,84,85,80,80,85,86,63,101,58,92,86,74,81,92,77,90,79,91,71,66,92,86,76,64,84,78,132

Foldseek 3Di:
DVVVVVVVVVVVVVVVVVVVVVVVVVVVVVVVVVVVVVVVVVVVVVVVVVVVVPDPPCDVVNVVCVPALDHPVLLPPDDQDPQCPDPVSLVVVLVLLVVVVVVVLPDPDKDKDFLVVVQVVSCVPSVDHLLNLLCQLVSVVVVCVVVVDPDCVVCVVVNVSSSVSNCSSRDRPQKMWIWDQAVDDPPDGDIDIDIDRRQQLVVVVSVPVPDPDDDDDDLPDPPQVVCCVRNVHDDPDRDDDDDDDPDPPDDDDDDPDDPPPDDDD

Sequence (265 aa):
RKAEDSERLRAEYQQLLQGMQLQQQRRQQQQEQQQQNSQQQGQQQQQRRQQQRQGPVVSVETLQALANPVLPSDIVEEAIPGSIRRAEHFVALMRRVIAYLKIYIKVYDLKSEGPLSFLFNFEKESLVEGSLLKHFHSRLKALLLALQVTDL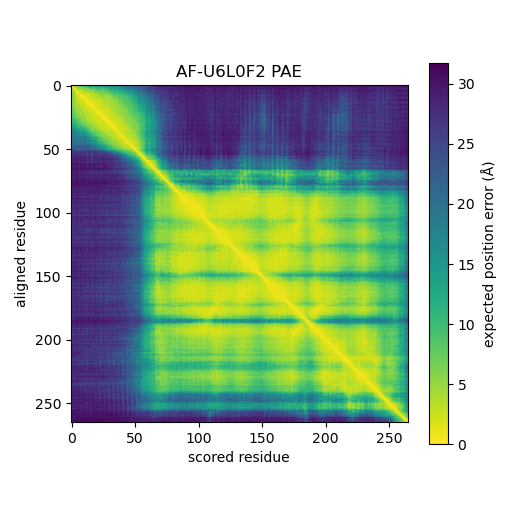ERLLPLTLVADFCTLVGTYWDGFIVIVDPYPEASGLHDPLLQLCCLDASLAMQQVLSRFKSVILTSGTISPLELYPKILSFVPLIAESFPVSMERACFCPMIVARGADQVLKP